Protein AF-A0A453BSE9-F1 (afdb_monomer_lite)

Secondary structure (DSSP, 8-state):
-HHHHHHHHHHHHHHHHHHHHHS--TT---HHHHHHHHHHHHHHHHHTTTSSHHHHHHHHT-HHHHHHHHHHHHHHHHTGGGGGG--TTSHHHHHHHHHHHHHHHHHHHHHHHHGGG--GGGGG---SSS---SSS---HHHHHHHHHHS-HHHHHHHHHHHHHHHHHHHHHHHHHTPPP-S-HHHHHHHHHHHHHHHT-SSHHHHHHHHHHHHHHHT-SEETTEE-HHHHH-HHHHHHHHHHHHHHH-GGGS-HHHHTTHHHHHHHHHHHHTSSS--HHHHHHS-HHHHHHHHHH--TTT--HHHHHHHHHHHHTT---HHHHHHHHHHHHHHHTTT--S-HHHHTTT---

pLDDT: mean 83.52, std 14.01, range [39.81, 98.38]

Foldseek 3Di:
DVVVVLVVVQVVLVVLLVVLVVPDDLPDLDPSNLVSLVVLLVLLQCLLVVGNLVSVVCQFQRPSLQVSLLVLLVVLLVCQQVQQVLDCVHSSNVVNLSLLSSQLSNLSNCCSHPLVPDDLLLLLDDDPDSRSDSTSHHRLVSLLRQLQRHHDSSVLSSLSSNLSSLVSNLVCCVVVVDARPHDPVSVVSSLVSLLVQCLPPDLNSVQSSLSSNLSSLLPQDHGVHGPCCNQPPPSLLVLLLLLLCCLLPVPPDDPSVVSSNLSNLSSLLSQLPHPDRHPSSLVSLAPVSLVSNLVSDALVPDDLSNLSSVLSCVVVPRDDPVSLVSVQVRVVVNVVPDDDPRVVSCVSSPPD

InterPro domains:
  IPR044968 Protein PUTATIVE RECOMBINATION INITIATION DEFECT 1 [PTHR36379] (14-334)

Sequence (352 aa):
LVSSISSVLITSSWQLLEYFNSSLDYTSSDQEQKILIGIFCLILHHSASKVLIEPAKAIILNKPLVSLTDGIIQEACAKGPSLLQYNQETDFGGFMILILQLVFFSLRSLHAILDPSIDWQEFLQHSDNTQFFSVVGIPCHDLCRLMHFGPYPVKLIASQCLLELLTRISDQRSYLNAELRCSAQYMKSIIAVIEGLVLSQDSRVAENCGSCLSMILGWEKFGSQENMVGRESKWSRLIMEEFAVALTAPGLTSKSFSNQQKIASNIAVSLLKLSQVPEWLTSLFDSSLISGVVGNLSARNVTADIVKLFSELMTKKYLTQEHVVSLHNLFQVSINSNWSHGKCALHNILPL

Structure (mmCIF, N/CA/C/O backbone):
data_AF-A0A453BSE9-F1
#
_entry.id   AF-A0A453BSE9-F1
#
loop_
_atom_site.group_PDB
_atom_site.id
_atom_site.type_symbol
_atom_site.label_atom_id
_atom_site.label_alt_id
_atom_site.label_comp_id
_atom_site.label_asym_id
_atom_site.label_entity_id
_atom_site.label_seq_id
_atom_site.pdbx_PDB_ins_code
_atom_site.Cartn_x
_atom_site.Cartn_y
_atom_site.Cartn_z
_atom_site.occupancy
_atom_site.B_iso_or_equiv
_atom_site.auth_seq_id
_atom_site.auth_comp_id
_atom_site.auth_asym_id
_atom_site.auth_atom_id
_atom_site.pdbx_PDB_model_num
ATOM 1 N N . LEU A 1 1 ? -9.473 -9.173 -38.964 1.00 50.66 1 LEU A N 1
ATOM 2 C CA . LEU A 1 1 ? -9.122 -7.803 -38.518 1.00 50.66 1 LEU A CA 1
ATOM 3 C C . LEU A 1 1 ? -8.515 -7.798 -37.116 1.00 50.66 1 LEU A C 1
ATOM 5 O O . LEU A 1 1 ? -7.351 -7.458 -37.003 1.00 50.66 1 LEU A O 1
ATOM 9 N N . VAL A 1 2 ? -9.239 -8.228 -36.073 1.00 49.44 2 VAL A N 1
ATOM 10 C CA . VAL A 1 2 ? -8.725 -8.252 -34.682 1.00 49.44 2 VAL A CA 1
ATOM 11 C C . VAL A 1 2 ? -7.487 -9.149 -34.520 1.00 49.44 2 VAL A C 1
ATOM 13 O O . VAL A 1 2 ? -6.514 -8.732 -33.903 1.00 49.44 2 VAL A O 1
ATOM 16 N N . SER A 1 3 ? -7.467 -10.335 -35.143 1.00 50.62 3 SER A N 1
ATOM 17 C CA . SER A 1 3 ? -6.292 -11.224 -35.125 1.00 50.62 3 SER A CA 1
ATOM 18 C C . SER A 1 3 ? -5.075 -10.621 -35.835 1.00 50.62 3 SER A C 1
ATOM 20 O O . SER A 1 3 ? -3.968 -10.705 -35.320 1.00 50.62 3 SER A O 1
ATOM 22 N N . SER A 1 4 ? -5.286 -9.960 -36.975 1.00 52.34 4 SER A N 1
ATOM 23 C CA . SER A 1 4 ? -4.239 -9.299 -37.765 1.00 52.34 4 SER A CA 1
ATOM 24 C C . SER A 1 4 ? -3.659 -8.070 -37.055 1.00 52.34 4 SER A C 1
ATOM 26 O O . SER A 1 4 ? -2.456 -7.841 -37.093 1.00 52.34 4 SER A O 1
ATOM 28 N N . ILE A 1 5 ? -4.501 -7.292 -36.368 1.00 60.12 5 ILE A N 1
ATOM 29 C CA . ILE A 1 5 ? -4.065 -6.155 -35.545 1.00 60.12 5 ILE A CA 1
ATOM 30 C C . ILE A 1 5 ? -3.277 -6.664 -34.331 1.00 60.12 5 ILE A C 1
ATOM 32 O O . ILE A 1 5 ? -2.209 -6.138 -34.033 1.00 60.12 5 ILE A O 1
ATOM 36 N N . SER A 1 6 ? -3.746 -7.732 -33.676 1.00 60.25 6 SER A N 1
ATOM 37 C CA . SER A 1 6 ? -3.022 -8.352 -32.562 1.00 60.25 6 SER A CA 1
ATOM 38 C C . SER A 1 6 ? -1.665 -8.904 -32.998 1.00 60.25 6 SER A C 1
ATOM 40 O O . SER A 1 6 ? -0.690 -8.713 -32.281 1.00 60.25 6 SER A O 1
ATOM 42 N N . SER A 1 7 ? -1.568 -9.557 -34.161 1.00 62.94 7 SER A N 1
ATOM 43 C CA . SER A 1 7 ? -0.291 -10.084 -34.651 1.00 62.94 7 SER A CA 1
ATOM 44 C C . SER A 1 7 ? 0.696 -8.972 -34.998 1.00 62.94 7 SER A C 1
ATOM 46 O O . SER A 1 7 ? 1.869 -9.090 -34.671 1.00 62.94 7 SER A O 1
ATOM 48 N N . VAL A 1 8 ? 0.229 -7.870 -35.598 1.00 70.69 8 VAL A N 1
ATOM 49 C CA . VAL A 1 8 ? 1.081 -6.707 -35.897 1.00 70.69 8 VAL A CA 1
ATOM 50 C C . VAL A 1 8 ? 1.589 -6.060 -34.608 1.00 70.69 8 VAL A C 1
ATOM 52 O O . VAL A 1 8 ? 2.786 -5.830 -34.484 1.00 70.69 8 VAL A O 1
ATOM 55 N N . LEU A 1 9 ? 0.717 -5.843 -33.617 1.00 68.75 9 LEU A N 1
ATOM 56 C CA . LEU A 1 9 ? 1.107 -5.262 -32.327 1.00 68.75 9 LEU A CA 1
ATOM 57 C C . LEU A 1 9 ? 2.102 -6.143 -31.563 1.00 68.75 9 LEU A C 1
ATOM 59 O O . LEU A 1 9 ? 3.020 -5.621 -30.932 1.00 68.75 9 LEU A O 1
ATOM 63 N N . ILE A 1 10 ? 1.950 -7.468 -31.646 1.00 72.12 10 ILE A N 1
ATOM 64 C CA . ILE A 1 10 ? 2.911 -8.416 -31.077 1.00 72.12 10 ILE A CA 1
ATOM 65 C C . ILE A 1 10 ? 4.268 -8.256 -31.765 1.00 72.12 10 ILE A C 1
ATOM 67 O O . ILE A 1 10 ? 5.252 -7.987 -31.082 1.00 72.12 10 ILE A O 1
ATOM 71 N N . THR A 1 11 ? 4.329 -8.349 -33.096 1.00 74.69 11 THR A N 1
ATOM 72 C CA . THR A 1 11 ? 5.585 -8.227 -33.854 1.00 74.69 11 THR A CA 1
ATOM 73 C C . THR A 1 11 ? 6.282 -6.890 -33.612 1.00 74.69 11 THR A C 1
ATOM 75 O O . THR A 1 11 ? 7.488 -6.866 -33.385 1.00 74.69 11 THR A O 1
ATOM 78 N N . SER A 1 12 ? 5.535 -5.784 -33.585 1.00 76.50 12 SER A N 1
ATOM 79 C CA . SER A 1 12 ? 6.093 -4.465 -33.275 1.00 76.50 12 SER A CA 1
ATOM 80 C C . SER A 1 12 ? 6.647 -4.397 -31.852 1.00 76.50 12 SER A C 1
ATOM 82 O O . SER A 1 12 ? 7.705 -3.819 -31.640 1.00 76.50 12 SER A O 1
ATOM 84 N N . SER A 1 13 ? 5.986 -5.026 -30.876 1.00 77.75 13 SER A N 1
ATOM 85 C CA . SER A 1 13 ? 6.481 -5.063 -29.493 1.00 77.75 13 SER A CA 1
ATOM 86 C C . SER A 1 13 ? 7.787 -5.855 -29.367 1.00 77.75 13 SER A C 1
ATOM 88 O O . SER A 1 13 ? 8.682 -5.433 -28.642 1.00 77.75 13 SER A O 1
ATOM 90 N N . TRP A 1 14 ? 7.928 -6.964 -30.102 1.00 81.25 14 TRP A N 1
ATOM 91 C CA . TRP A 1 14 ? 9.179 -7.729 -30.157 1.00 81.25 14 TRP A CA 1
ATOM 92 C C . TRP A 1 14 ? 10.318 -6.928 -30.784 1.00 81.25 14 TRP A C 1
ATOM 94 O O . TRP A 1 14 ? 11.403 -6.881 -30.215 1.00 81.25 14 TRP A O 1
ATOM 104 N N . GLN A 1 15 ? 10.057 -6.235 -31.894 1.00 84.12 15 GLN A N 1
ATOM 105 C CA . GLN A 1 15 ? 11.045 -5.360 -32.533 1.00 84.12 15 GLN A CA 1
ATOM 106 C C . GLN A 1 15 ? 11.494 -4.225 -31.606 1.00 84.12 15 GLN A C 1
ATOM 108 O O . GLN A 1 15 ? 12.679 -3.911 -31.553 1.00 84.12 15 GLN A O 1
ATOM 113 N N . LEU A 1 16 ? 10.570 -3.636 -30.840 1.00 85.00 16 LEU A N 1
ATOM 114 C CA . LEU A 1 16 ? 10.902 -2.617 -29.839 1.00 85.00 16 LEU A CA 1
ATOM 115 C C . LEU A 1 16 ? 11.774 -3.184 -28.712 1.00 85.00 16 LEU A C 1
ATOM 117 O O . LEU A 1 16 ? 12.700 -2.513 -28.264 1.00 85.00 16 LEU A O 1
ATOM 121 N N . LEU A 1 17 ? 11.500 -4.411 -28.263 1.00 85.62 17 LEU A N 1
ATOM 122 C CA . LEU A 1 17 ? 12.293 -5.087 -27.235 1.00 85.62 17 LEU A CA 1
ATOM 123 C C . LEU A 1 17 ? 13.701 -5.439 -27.744 1.00 85.62 17 LEU A C 1
ATOM 125 O O . LEU A 1 17 ? 14.679 -5.263 -27.025 1.00 85.62 17 LEU A O 1
ATOM 129 N N . GLU A 1 18 ? 13.815 -5.925 -28.982 1.00 85.75 18 GLU A N 1
ATOM 130 C CA . GLU A 1 18 ? 15.099 -6.196 -29.638 1.00 85.75 18 GLU A CA 1
ATOM 131 C C . GLU A 1 18 ? 15.910 -4.916 -29.823 1.00 85.75 18 GLU A C 1
ATOM 133 O O . GLU A 1 18 ? 17.091 -4.891 -29.473 1.00 85.75 18 GLU A O 1
ATOM 138 N N . TYR A 1 19 ? 15.263 -3.844 -30.293 1.00 84.81 19 TYR A N 1
ATOM 139 C CA . TYR A 1 19 ? 15.879 -2.526 -30.403 1.00 84.81 19 TYR A CA 1
ATOM 140 C C . TYR A 1 19 ? 16.410 -2.066 -29.046 1.00 84.81 19 TYR A C 1
ATOM 142 O O . TYR A 1 19 ? 17.604 -1.798 -28.929 1.00 84.81 19 TYR A O 1
ATOM 150 N N . PHE A 1 20 ? 15.567 -2.102 -28.008 1.00 84.94 20 PHE A N 1
ATOM 151 C CA . PHE A 1 20 ? 15.948 -1.755 -26.640 1.00 84.94 20 PHE A CA 1
ATOM 152 C C . PHE A 1 20 ? 17.154 -2.563 -26.141 1.00 84.94 20 PHE A C 1
ATOM 154 O O . PHE A 1 20 ? 18.094 -1.995 -25.594 1.00 84.94 20 PHE A O 1
ATOM 161 N N . ASN A 1 21 ? 17.165 -3.882 -26.361 1.00 84.88 21 ASN A N 1
ATOM 162 C CA . ASN A 1 21 ? 18.279 -4.742 -25.956 1.00 84.88 21 ASN A CA 1
ATOM 163 C C . ASN A 1 21 ? 19.581 -4.397 -26.699 1.00 84.88 21 ASN A C 1
ATOM 165 O O . ASN A 1 21 ? 20.661 -4.541 -26.132 1.00 84.88 21 ASN A O 1
ATOM 169 N N . SER A 1 22 ? 19.487 -3.973 -27.963 1.00 81.62 22 SER A N 1
ATOM 170 C CA . SER A 1 22 ? 20.644 -3.603 -28.787 1.00 81.62 22 SER A CA 1
ATOM 171 C C . SER A 1 22 ? 21.175 -2.194 -28.507 1.00 81.62 22 SER A C 1
ATOM 173 O O . SER A 1 22 ? 22.357 -1.940 -28.717 1.00 81.62 22 SER A O 1
ATOM 175 N N . SER A 1 23 ? 20.321 -1.294 -28.012 1.00 75.19 23 SER A N 1
ATOM 176 C CA . SER A 1 23 ? 20.636 0.113 -27.744 1.00 75.19 23 SER A CA 1
ATOM 177 C C . SER A 1 23 ? 21.048 0.376 -26.291 1.00 75.19 23 SER A C 1
ATOM 179 O O . SER A 1 23 ? 21.124 1.529 -25.870 1.00 75.19 23 SER A O 1
ATOM 181 N N . LEU A 1 24 ? 21.238 -0.675 -25.489 1.00 70.06 24 LEU A N 1
ATOM 182 C CA . LEU A 1 24 ? 21.428 -0.564 -24.046 1.00 70.06 24 LEU A CA 1
ATOM 183 C C . LEU A 1 24 ? 22.867 -0.134 -23.716 1.00 70.06 24 LEU A C 1
ATOM 185 O O . LEU A 1 24 ? 23.743 -0.963 -23.479 1.00 70.06 24 LEU A O 1
ATOM 189 N N . ASP A 1 25 ? 23.103 1.176 -23.686 1.00 64.88 25 ASP A N 1
ATOM 190 C CA . ASP A 1 25 ? 24.264 1.754 -23.012 1.00 64.88 25 ASP A CA 1
ATOM 191 C C . ASP A 1 25 ? 23.865 2.114 -21.575 1.00 64.88 25 ASP A C 1
ATOM 193 O O . ASP A 1 25 ? 23.081 3.037 -21.339 1.00 64.88 25 ASP A O 1
ATOM 197 N N . TYR A 1 26 ? 24.399 1.367 -20.605 1.00 53.91 26 TYR A N 1
ATOM 198 C CA . TYR A 1 26 ? 24.104 1.486 -19.169 1.00 53.91 26 TYR A CA 1
ATOM 199 C C . TYR A 1 26 ? 24.447 2.860 -18.564 1.00 53.91 26 TYR A C 1
ATOM 201 O O . TYR A 1 26 ? 24.212 3.082 -17.378 1.00 53.91 26 TYR A O 1
ATOM 209 N N . THR A 1 27 ? 25.013 3.773 -19.356 1.00 47.59 27 THR A N 1
ATOM 210 C CA . THR A 1 27 ? 25.488 5.084 -18.912 1.00 47.59 27 THR A CA 1
ATOM 211 C C . THR A 1 27 ? 24.698 6.272 -19.468 1.00 47.59 27 THR A C 1
ATOM 213 O O . THR A 1 27 ? 24.902 7.392 -18.998 1.00 47.59 27 THR A O 1
ATOM 216 N N . SER A 1 28 ? 23.775 6.071 -20.420 1.00 53.41 28 SER A N 1
ATOM 217 C CA . SER A 1 28 ? 23.096 7.183 -21.103 1.00 53.41 28 SER A CA 1
ATOM 218 C C . SER A 1 28 ? 21.586 7.220 -20.839 1.00 53.41 28 SER A C 1
ATOM 220 O O . SER A 1 28 ? 20.852 6.298 -21.169 1.00 53.41 28 SER A O 1
ATOM 222 N N . SER A 1 29 ? 21.106 8.325 -20.257 1.00 59.91 29 SER A N 1
ATOM 223 C CA . SER A 1 29 ? 19.680 8.675 -20.146 1.00 59.91 29 SER A CA 1
ATOM 224 C C . SER A 1 29 ? 19.180 9.226 -21.496 1.00 59.91 29 SER A C 1
ATOM 226 O O . SER A 1 29 ? 18.766 10.388 -21.598 1.00 59.91 29 SER A O 1
ATOM 228 N N . ASP A 1 30 ? 19.260 8.421 -22.551 1.00 74.25 30 ASP A N 1
ATOM 229 C CA . ASP A 1 30 ? 18.891 8.878 -23.887 1.00 74.25 30 ASP A CA 1
ATOM 230 C C . ASP A 1 30 ? 17.365 9.060 -24.029 1.00 74.25 30 ASP A C 1
ATOM 232 O O . ASP A 1 30 ? 16.556 8.344 -23.426 1.00 74.25 30 ASP A O 1
ATOM 236 N N . GLN A 1 31 ? 16.951 10.058 -24.812 1.00 81.31 31 GLN A N 1
ATOM 237 C CA . GLN A 1 31 ? 15.536 10.370 -25.042 1.00 81.31 31 GLN A CA 1
ATOM 238 C C . GLN A 1 31 ? 14.801 9.193 -25.687 1.00 81.31 31 GLN A C 1
ATOM 240 O O . GLN A 1 31 ? 13.650 8.921 -25.342 1.00 81.31 31 GLN A O 1
ATOM 245 N N . GLU A 1 32 ? 15.472 8.449 -26.566 1.00 83.38 32 GLU A N 1
ATOM 246 C CA . GLU A 1 32 ? 14.903 7.256 -27.190 1.00 83.38 32 GLU A CA 1
ATOM 247 C C . GLU A 1 32 ? 14.576 6.177 -26.154 1.00 83.38 32 GLU A C 1
ATOM 249 O O . GLU A 1 32 ? 13.476 5.622 -26.158 1.00 83.38 32 GLU A O 1
ATOM 254 N N . GLN A 1 33 ? 15.475 5.941 -25.195 1.00 83.44 33 GLN A N 1
ATOM 255 C CA . GLN A 1 33 ? 15.253 4.966 -24.129 1.00 83.44 33 GLN A CA 1
ATOM 256 C C . GLN A 1 33 ? 14.059 5.352 -23.245 1.00 83.44 33 GLN A C 1
ATOM 258 O O . GLN A 1 33 ? 13.242 4.497 -22.894 1.00 83.44 33 GLN A O 1
ATOM 263 N N . LYS A 1 34 ? 13.908 6.645 -22.929 1.00 87.75 34 LYS A N 1
ATOM 264 C CA . LYS A 1 34 ? 12.738 7.157 -22.195 1.00 87.75 34 LYS A CA 1
ATOM 265 C C . LYS A 1 34 ? 11.439 6.910 -22.965 1.00 87.75 34 LYS A C 1
ATOM 267 O O . LYS A 1 34 ? 10.449 6.473 -22.380 1.00 87.75 34 LYS A O 1
ATOM 272 N N . ILE A 1 35 ? 11.434 7.139 -24.278 1.00 89.50 35 ILE A N 1
ATOM 273 C CA . ILE A 1 35 ? 10.263 6.873 -25.123 1.00 89.50 35 ILE A CA 1
ATOM 274 C C . ILE A 1 35 ? 9.923 5.377 -25.118 1.00 89.50 35 ILE A C 1
ATOM 276 O O . ILE A 1 35 ? 8.760 5.023 -24.925 1.00 89.50 35 ILE A O 1
ATOM 280 N N . LEU A 1 36 ? 10.920 4.499 -25.262 1.00 90.94 36 LEU A N 1
ATOM 281 C CA . LEU A 1 36 ? 10.720 3.046 -25.243 1.00 90.94 36 LEU A CA 1
ATOM 282 C C . LEU A 1 36 ? 10.119 2.564 -23.921 1.00 90.94 36 LEU A C 1
ATOM 284 O O . LEU A 1 36 ? 9.117 1.850 -23.933 1.00 90.94 36 LEU A O 1
ATOM 288 N N . ILE A 1 37 ? 10.668 3.001 -22.783 1.00 92.94 37 ILE A N 1
ATOM 289 C CA . ILE A 1 37 ? 10.119 2.648 -21.467 1.00 92.94 37 ILE A CA 1
ATOM 290 C C . ILE A 1 37 ? 8.688 3.186 -21.326 1.00 92.94 37 ILE A C 1
ATOM 292 O O . ILE A 1 37 ? 7.812 2.473 -20.841 1.00 92.94 37 ILE A O 1
ATOM 296 N N . GLY A 1 38 ? 8.410 4.399 -21.814 1.00 93.69 38 GLY A N 1
ATOM 297 C CA . GLY A 1 38 ? 7.053 4.948 -21.860 1.00 93.69 38 GLY A CA 1
ATOM 298 C C . GLY A 1 38 ? 6.078 4.078 -22.666 1.00 93.69 38 GLY A C 1
ATOM 299 O O . GLY A 1 38 ? 4.958 3.828 -22.220 1.00 93.69 38 GLY A O 1
ATOM 300 N N . ILE A 1 39 ? 6.506 3.551 -23.817 1.00 93.50 39 ILE A N 1
ATOM 301 C CA . ILE A 1 39 ? 5.711 2.607 -24.618 1.00 93.50 39 ILE A CA 1
ATOM 302 C C . ILE A 1 39 ? 5.490 1.298 -23.849 1.00 93.50 39 ILE A C 1
ATOM 304 O O . ILE A 1 39 ? 4.368 0.790 -23.817 1.00 93.50 39 ILE A O 1
ATOM 308 N N . PHE A 1 40 ? 6.518 0.771 -23.179 1.00 95.38 40 PHE A N 1
ATOM 309 C CA . PHE A 1 40 ? 6.386 -0.426 -22.347 1.00 95.38 40 PHE A CA 1
ATOM 310 C C . PHE A 1 40 ? 5.380 -0.220 -21.209 1.00 95.38 40 PHE A C 1
ATOM 312 O O . PHE A 1 40 ? 4.512 -1.070 -21.013 1.00 95.38 40 PHE A O 1
ATOM 319 N N . CYS A 1 41 ? 5.402 0.932 -20.532 1.00 96.06 41 CYS A N 1
ATOM 320 C CA . CYS A 1 41 ? 4.394 1.303 -19.536 1.00 96.06 41 CYS A CA 1
ATOM 321 C C . CYS A 1 41 ? 2.967 1.254 -20.104 1.00 96.06 41 CYS A C 1
ATOM 323 O O . CYS A 1 41 ? 2.069 0.728 -19.448 1.00 96.06 41 CYS A O 1
ATOM 325 N N . LEU A 1 42 ? 2.745 1.757 -21.324 1.00 94.50 42 LEU A N 1
ATOM 326 C CA . LEU A 1 42 ? 1.429 1.714 -21.975 1.00 94.50 42 LEU A CA 1
ATOM 327 C C . LEU A 1 42 ? 0.985 0.277 -22.277 1.00 94.50 42 LEU A C 1
ATOM 329 O O . LEU A 1 42 ? -0.162 -0.081 -22.007 1.00 94.50 42 LEU A O 1
ATOM 333 N N . ILE A 1 43 ? 1.889 -0.564 -22.789 1.00 94.00 43 ILE A N 1
ATOM 334 C CA . ILE A 1 43 ? 1.605 -1.983 -23.052 1.00 94.00 43 ILE A CA 1
ATOM 335 C C . ILE A 1 43 ? 1.207 -2.695 -21.749 1.00 94.00 43 ILE A C 1
ATOM 337 O O . ILE A 1 43 ? 0.171 -3.361 -21.707 1.00 94.00 43 ILE A O 1
ATOM 341 N N . LEU A 1 44 ? 1.978 -2.499 -20.674 1.00 95.00 44 LEU A N 1
ATOM 342 C CA . LEU A 1 44 ? 1.713 -3.072 -19.348 1.00 95.00 44 LEU A CA 1
ATOM 343 C C . LEU A 1 44 ? 0.430 -2.521 -18.704 1.00 95.00 44 LEU A C 1
ATOM 345 O O . LEU A 1 44 ? -0.283 -3.223 -17.990 1.00 95.00 44 LEU A O 1
ATOM 349 N N . HIS A 1 45 ? 0.095 -1.258 -18.954 1.00 93.69 45 HIS A N 1
ATOM 350 C CA . HIS A 1 45 ? -1.163 -0.689 -18.487 1.00 93.69 45 HIS A CA 1
ATOM 351 C C . HIS A 1 45 ? -2.368 -1.385 -19.135 1.00 93.69 45 HIS A C 1
ATOM 353 O O . HIS A 1 45 ? -3.320 -1.761 -18.446 1.00 93.69 45 HIS A O 1
ATOM 359 N N . HIS A 1 46 ? -2.326 -1.588 -20.455 1.00 90.62 46 HIS A N 1
ATOM 360 C CA . HIS A 1 46 ? -3.415 -2.230 -21.189 1.00 90.62 46 HIS A CA 1
ATOM 361 C C . HIS A 1 46 ? -3.540 -3.731 -20.890 1.00 90.62 46 HIS A C 1
ATOM 363 O O . HIS A 1 46 ? -4.655 -4.264 -20.898 1.00 90.62 46 HIS A O 1
ATOM 369 N N . SER A 1 47 ? -2.445 -4.407 -20.538 1.00 91.44 47 SER A N 1
ATOM 370 C CA . SER A 1 47 ? -2.477 -5.820 -20.141 1.00 91.44 47 SER A CA 1
ATOM 371 C C . SER A 1 47 ? -3.196 -6.093 -18.835 1.00 91.44 47 SER A C 1
ATOM 373 O O . SER A 1 47 ? -3.820 -7.148 -18.712 1.00 91.44 47 SER A O 1
ATOM 375 N N . ALA A 1 48 ? -3.269 -5.116 -17.930 1.00 86.19 48 ALA A N 1
ATOM 376 C CA . ALA A 1 48 ? -4.131 -5.209 -16.755 1.00 86.19 48 ALA A CA 1
ATOM 377 C C . ALA A 1 48 ? -5.623 -5.392 -17.122 1.00 86.19 48 ALA A C 1
ATOM 379 O O . ALA A 1 48 ? -6.400 -5.916 -16.329 1.00 86.19 48 ALA A O 1
ATOM 380 N N . SER A 1 49 ? -6.019 -5.005 -18.341 1.00 87.44 49 SER A N 1
ATOM 381 C CA . SER A 1 49 ? -7.360 -5.217 -18.910 1.00 87.44 49 SER A CA 1
ATOM 382 C C . SER A 1 49 ? -7.428 -6.416 -19.868 1.00 87.44 49 SER A C 1
ATOM 384 O O . SER A 1 49 ? -8.350 -6.509 -20.676 1.00 87.44 49 SER A O 1
ATOM 386 N N . LYS A 1 50 ? -6.469 -7.350 -19.776 1.00 84.69 50 LYS A N 1
ATOM 387 C CA . LYS A 1 50 ? -6.359 -8.578 -20.589 1.00 84.69 50 LYS A CA 1
ATOM 388 C C . LYS A 1 50 ? -6.112 -8.337 -22.087 1.00 84.69 50 LYS A C 1
ATOM 390 O O . LYS A 1 50 ? -6.469 -9.168 -22.920 1.00 84.69 50 LYS A O 1
ATOM 395 N N . VAL A 1 51 ? -5.468 -7.223 -22.437 1.00 86.62 51 VAL A N 1
ATOM 396 C CA . VAL A 1 51 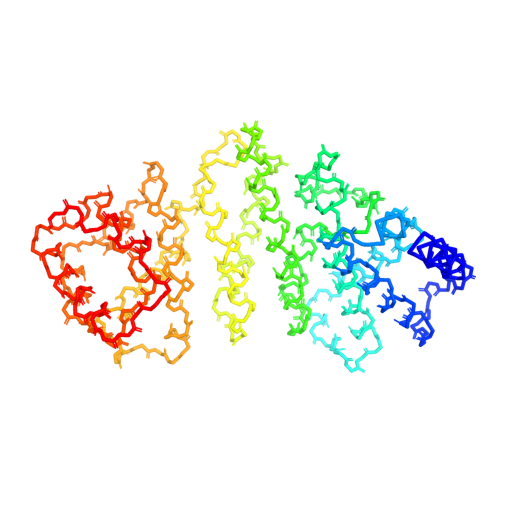? -5.097 -6.847 -23.815 1.00 86.62 51 VAL A CA 1
ATOM 397 C C . VAL A 1 51 ? -3.570 -6.797 -23.941 1.00 86.62 51 VAL A C 1
ATOM 399 O O . VAL A 1 51 ? -2.910 -6.376 -23.012 1.00 86.62 51 VAL A O 1
ATOM 402 N N . LEU A 1 52 ? -2.964 -7.212 -25.059 1.00 86.75 52 LEU A N 1
ATOM 403 C CA . LEU A 1 52 ? -1.487 -7.239 -25.201 1.00 86.75 52 LEU A CA 1
ATOM 404 C C . LEU A 1 52 ? -0.766 -8.102 -24.138 1.00 86.75 52 LEU A C 1
ATOM 406 O O . LEU A 1 52 ? 0.328 -7.770 -23.687 1.00 86.75 52 LEU A O 1
ATOM 410 N N . ILE A 1 53 ? -1.357 -9.243 -23.769 1.00 89.62 53 ILE A N 1
ATOM 411 C CA . ILE A 1 53 ? -0.806 -10.147 -22.746 1.00 89.62 53 ILE A CA 1
ATOM 412 C C . ILE A 1 53 ? 0.588 -10.673 -23.124 1.00 89.62 53 ILE A C 1
ATOM 414 O O . ILE A 1 53 ? 1.506 -10.593 -22.315 1.00 89.62 53 ILE A O 1
ATOM 418 N N . GLU A 1 54 ? 0.770 -11.199 -24.339 1.00 88.75 54 GLU A N 1
ATOM 419 C CA . GLU A 1 54 ? 2.061 -11.777 -24.754 1.00 88.75 54 GLU A CA 1
ATOM 420 C C . GLU A 1 54 ? 3.191 -10.731 -24.837 1.00 88.75 54 GLU A C 1
ATOM 422 O O . GLU A 1 54 ? 4.261 -10.980 -24.280 1.00 88.75 54 GLU A O 1
ATOM 427 N N . PRO A 1 55 ? 2.972 -9.528 -25.412 1.00 90.25 55 PRO A N 1
ATOM 428 C CA . PRO A 1 55 ? 3.928 -8.426 -25.310 1.00 90.25 55 PRO A CA 1
ATOM 429 C C . PRO A 1 55 ? 4.278 -8.055 -23.869 1.00 90.25 55 PRO A C 1
ATOM 431 O O . PRO A 1 55 ? 5.450 -7.889 -23.543 1.00 90.25 55 PRO A O 1
ATOM 434 N N . ALA A 1 56 ? 3.279 -7.968 -22.987 1.00 92.69 56 ALA A N 1
ATOM 435 C CA . ALA A 1 56 ? 3.503 -7.648 -21.584 1.00 92.69 56 ALA A CA 1
ATOM 436 C C . ALA A 1 56 ? 4.353 -8.715 -20.875 1.00 92.69 56 ALA A C 1
ATOM 438 O O . ALA A 1 56 ? 5.279 -8.357 -20.153 1.00 92.69 56 ALA A O 1
ATOM 439 N N . LYS A 1 57 ? 4.113 -10.013 -21.123 1.00 90.88 57 LYS A N 1
ATOM 440 C CA . LYS A 1 57 ? 4.975 -11.096 -20.609 1.00 90.88 57 LYS A CA 1
ATOM 441 C C . LYS A 1 57 ? 6.418 -10.935 -21.077 1.00 90.88 57 LYS A C 1
ATOM 443 O O . LYS A 1 57 ? 7.330 -11.051 -20.263 1.00 90.88 57 LYS A O 1
ATOM 448 N N . ALA A 1 58 ? 6.618 -10.661 -22.367 1.00 91.12 58 ALA A N 1
ATOM 449 C CA . ALA A 1 58 ? 7.948 -10.487 -22.942 1.00 91.12 58 ALA A CA 1
ATOM 450 C C . ALA A 1 58 ? 8.700 -9.306 -22.307 1.00 91.12 58 ALA A C 1
ATOM 452 O O . ALA A 1 58 ? 9.884 -9.436 -22.016 1.00 91.12 58 ALA A O 1
ATOM 453 N N . ILE A 1 59 ? 8.009 -8.191 -22.041 1.00 93.31 59 ILE A N 1
ATOM 454 C CA . ILE A 1 59 ? 8.566 -7.016 -21.351 1.00 93.31 59 ILE A CA 1
ATOM 455 C C . ILE A 1 59 ? 8.931 -7.357 -19.903 1.00 93.31 59 ILE A C 1
ATOM 457 O O . ILE A 1 59 ? 10.058 -7.124 -19.479 1.00 93.31 59 ILE A O 1
ATOM 461 N N . ILE A 1 60 ? 7.995 -7.935 -19.148 1.00 92.50 60 ILE A N 1
ATOM 462 C CA . ILE A 1 60 ? 8.170 -8.255 -17.724 1.00 92.50 60 ILE A CA 1
ATOM 463 C C . ILE A 1 60 ?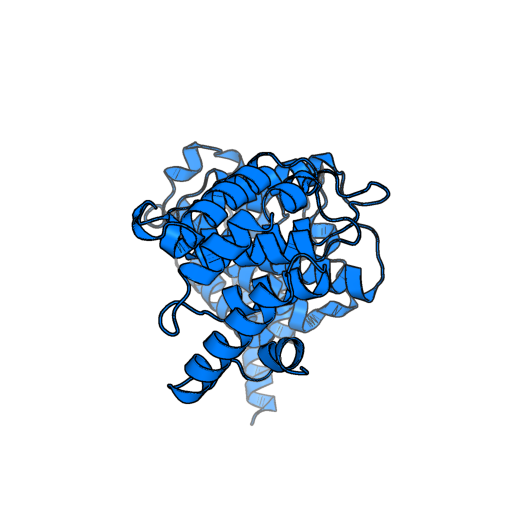 9.350 -9.205 -17.495 1.00 92.50 60 ILE A C 1
ATOM 465 O O . ILE A 1 60 ? 10.071 -9.050 -16.516 1.00 92.50 60 ILE A O 1
ATOM 469 N N . LEU A 1 61 ? 9.534 -10.187 -18.380 1.00 90.62 61 LEU A N 1
ATOM 470 C CA . LEU A 1 61 ? 10.570 -11.220 -18.277 1.00 90.62 61 LEU A CA 1
ATOM 471 C C . LEU A 1 61 ? 11.873 -10.841 -19.007 1.00 90.62 61 LEU A C 1
ATOM 473 O O . LEU A 1 61 ? 12.790 -11.661 -19.119 1.00 90.62 61 LEU A O 1
ATOM 477 N N . ASN A 1 62 ? 11.970 -9.624 -19.549 1.00 91.81 62 ASN A N 1
ATOM 478 C CA . ASN A 1 62 ? 13.143 -9.186 -20.295 1.00 91.81 62 ASN A CA 1
ATOM 479 C C . ASN A 1 62 ? 14.332 -8.942 -19.352 1.00 91.81 62 ASN A C 1
ATOM 481 O O . ASN A 1 62 ? 14.369 -7.964 -18.611 1.00 91.81 62 ASN A O 1
ATOM 485 N N . LYS A 1 63 ? 15.342 -9.820 -19.412 1.00 90.38 63 LYS A N 1
ATOM 486 C CA . LYS A 1 63 ? 16.520 -9.761 -18.528 1.00 90.38 63 LYS A CA 1
ATOM 487 C C . LYS A 1 63 ? 17.280 -8.422 -18.576 1.00 90.38 63 LYS A C 1
ATOM 489 O O . LYS A 1 63 ? 17.622 -7.934 -17.500 1.00 90.38 63 LYS A O 1
ATOM 494 N N . PRO A 1 64 ? 17.554 -7.807 -19.747 1.00 90.00 64 PRO A N 1
ATOM 495 C CA . PRO A 1 64 ? 18.196 -6.490 -19.786 1.00 90.00 64 PRO A CA 1
ATOM 496 C C . PRO A 1 64 ? 17.394 -5.393 -19.077 1.00 90.00 64 PRO A C 1
ATOM 498 O O . PRO A 1 64 ? 17.968 -4.610 -18.325 1.00 90.00 64 PRO A O 1
ATOM 501 N N . LEU A 1 65 ? 16.071 -5.369 -19.251 1.00 91.56 65 LEU A N 1
ATOM 502 C CA . LEU A 1 65 ? 15.176 -4.411 -18.602 1.00 91.56 65 LEU A CA 1
ATOM 503 C C . LEU A 1 65 ? 15.104 -4.627 -17.088 1.00 91.56 65 LEU A C 1
ATOM 505 O O . LEU A 1 65 ? 15.109 -3.651 -16.338 1.00 91.56 65 LEU A O 1
ATOM 509 N N . VAL A 1 66 ? 15.088 -5.886 -16.637 1.00 91.62 66 VAL A N 1
ATOM 510 C CA . VAL A 1 66 ? 15.206 -6.239 -15.213 1.00 91.62 66 VAL A CA 1
ATOM 511 C C . VAL A 1 66 ? 16.521 -5.707 -14.647 1.00 91.62 66 VAL A C 1
ATOM 513 O O . VAL A 1 66 ? 16.508 -4.947 -13.688 1.00 91.62 66 VAL A O 1
ATOM 516 N N . SER A 1 67 ? 17.649 -6.003 -15.300 1.00 90.06 67 SER A N 1
ATOM 517 C CA . SER A 1 67 ? 18.968 -5.544 -14.852 1.00 90.06 67 SER A CA 1
ATOM 518 C C . SER A 1 67 ? 19.093 -4.018 -14.820 1.00 90.06 67 SER A C 1
ATOM 520 O O . SER A 1 67 ? 19.738 -3.483 -13.921 1.00 90.06 67 SER A O 1
ATOM 522 N N . LEU A 1 68 ? 18.504 -3.314 -15.792 1.00 90.69 68 LEU A N 1
ATOM 523 C CA . LEU A 1 68 ? 18.460 -1.852 -15.804 1.00 90.69 68 LEU A CA 1
ATOM 524 C C . LEU A 1 68 ? 17.629 -1.317 -14.633 1.00 90.69 68 LEU A C 1
ATOM 526 O O . LEU A 1 68 ? 18.057 -0.397 -13.942 1.00 90.69 68 LEU A O 1
ATOM 530 N N . THR A 1 69 ? 16.451 -1.901 -14.413 1.00 92.94 69 THR A N 1
ATOM 531 C CA . THR A 1 69 ? 15.544 -1.526 -13.321 1.00 92.94 69 THR A CA 1
ATOM 532 C C . THR A 1 69 ? 16.240 -1.689 -11.971 1.00 92.94 69 THR A C 1
ATOM 534 O O . THR A 1 69 ? 16.296 -0.733 -11.196 1.00 92.94 69 THR A O 1
ATOM 537 N N . ASP A 1 70 ? 16.854 -2.851 -11.741 1.00 91.25 70 ASP A N 1
ATOM 538 C CA . ASP A 1 70 ? 17.610 -3.161 -10.528 1.00 91.25 70 ASP A CA 1
ATOM 539 C C . ASP A 1 70 ? 18.772 -2.180 -10.322 1.00 91.25 70 ASP A C 1
ATOM 541 O O . ASP A 1 70 ? 18.932 -1.635 -9.231 1.00 91.25 70 ASP A O 1
ATOM 545 N N . GLY A 1 71 ? 19.547 -1.895 -11.375 1.00 91.06 71 GLY A N 1
ATOM 546 C CA . GLY A 1 71 ? 20.674 -0.962 -11.311 1.00 91.06 71 GLY A CA 1
ATOM 547 C C . GLY A 1 71 ? 20.255 0.458 -10.921 1.00 91.06 71 GLY A C 1
ATOM 548 O O . GLY A 1 71 ? 20.857 1.057 -10.030 1.00 91.06 71 GLY A O 1
ATOM 549 N N . ILE A 1 72 ? 19.181 0.981 -11.523 1.00 92.75 72 ILE A N 1
ATOM 550 C CA . ILE A 1 72 ? 18.669 2.325 -11.213 1.00 92.75 72 ILE A CA 1
ATOM 551 C C . ILE A 1 72 ? 18.098 2.396 -9.793 1.00 92.75 72 ILE A C 1
ATOM 553 O O . ILE A 1 72 ? 18.334 3.377 -9.083 1.00 92.75 72 ILE A O 1
ATOM 557 N N . ILE A 1 73 ? 17.374 1.363 -9.350 1.00 93.62 73 ILE A N 1
ATOM 558 C CA . ILE A 1 73 ? 16.832 1.292 -7.986 1.00 93.62 73 ILE A CA 1
ATOM 559 C C . ILE A 1 73 ? 17.969 1.221 -6.966 1.00 93.62 73 ILE A C 1
ATOM 561 O O . ILE A 1 73 ? 17.968 1.994 -6.007 1.00 93.62 73 ILE A O 1
ATOM 565 N N . GLN A 1 74 ? 18.966 0.362 -7.187 1.00 92.62 74 GLN A N 1
ATOM 566 C CA . GLN A 1 74 ? 20.141 0.267 -6.323 1.00 92.62 74 GLN A CA 1
ATOM 567 C C . GLN A 1 74 ? 20.892 1.595 -6.253 1.00 92.62 74 GLN A C 1
ATOM 569 O O . GLN A 1 74 ? 21.232 2.040 -5.154 1.00 92.62 74 GLN A O 1
ATOM 574 N N . GLU A 1 75 ? 21.110 2.263 -7.389 1.00 93.56 75 GLU A N 1
ATOM 575 C CA . GLU A 1 75 ? 21.765 3.569 -7.412 1.00 93.56 75 GLU A CA 1
ATOM 576 C C . GLU A 1 75 ? 20.963 4.601 -6.607 1.00 93.56 75 GLU A C 1
ATOM 578 O O . GLU A 1 75 ? 21.523 5.305 -5.764 1.00 93.56 75 GLU A O 1
ATOM 583 N N . ALA A 1 76 ? 19.644 4.664 -6.800 1.00 94.06 76 ALA A N 1
ATOM 584 C CA . ALA A 1 76 ? 18.772 5.564 -6.052 1.00 94.06 76 ALA A CA 1
ATOM 585 C C . ALA A 1 76 ? 18.808 5.275 -4.543 1.00 94.06 76 ALA A C 1
ATOM 587 O O . ALA A 1 76 ? 18.959 6.190 -3.729 1.00 94.06 76 ALA A O 1
ATOM 588 N N . CYS A 1 77 ? 18.727 4.003 -4.155 1.00 93.75 77 CYS A N 1
ATOM 589 C CA . CYS A 1 77 ? 18.804 3.573 -2.766 1.00 93.75 77 CYS A CA 1
ATOM 590 C C . CYS A 1 77 ? 20.173 3.873 -2.140 1.00 93.75 77 CYS A C 1
ATOM 592 O O . CYS A 1 77 ? 20.224 4.240 -0.960 1.00 93.75 77 CYS A O 1
ATOM 594 N N . ALA A 1 78 ? 21.266 3.754 -2.899 1.00 93.88 78 ALA A N 1
ATOM 595 C CA . ALA A 1 78 ? 22.624 4.054 -2.451 1.00 93.88 78 ALA A CA 1
ATOM 596 C C . ALA A 1 78 ? 22.848 5.551 -2.180 1.00 93.88 78 ALA A C 1
ATOM 598 O O . ALA A 1 78 ? 23.623 5.894 -1.288 1.00 93.88 78 ALA A O 1
ATOM 599 N N . LYS A 1 79 ? 22.130 6.450 -2.873 1.00 94.50 79 LYS A N 1
ATOM 600 C CA . LYS A 1 79 ? 22.198 7.905 -2.623 1.00 94.50 79 LYS A CA 1
ATOM 601 C C . LYS A 1 79 ? 21.686 8.306 -1.232 1.00 94.50 79 LYS A C 1
ATOM 603 O O . LYS A 1 79 ? 22.059 9.371 -0.739 1.00 94.50 79 LYS A O 1
ATOM 608 N N . GLY A 1 80 ? 20.853 7.481 -0.587 1.00 93.75 80 GLY A N 1
ATOM 609 C CA . GLY A 1 80 ? 20.342 7.743 0.763 1.00 93.75 80 GLY A CA 1
ATOM 610 C C . GLY A 1 80 ? 19.668 9.123 0.865 1.00 93.75 80 GLY A C 1
ATOM 611 O O . GLY A 1 80 ? 18.939 9.493 -0.054 1.00 93.75 80 GLY A O 1
ATOM 612 N N . PRO A 1 81 ? 19.926 9.925 1.918 1.00 94.81 81 PRO A N 1
ATOM 613 C CA . PRO A 1 81 ? 19.340 11.262 2.075 1.00 94.81 81 PRO A CA 1
ATOM 614 C C . PRO A 1 81 ? 19.566 12.212 0.890 1.00 94.81 81 PRO A C 1
ATOM 616 O O . PRO A 1 81 ? 18.730 13.077 0.629 1.00 94.81 81 PRO A O 1
ATOM 619 N N . SER A 1 82 ? 20.665 12.048 0.147 1.00 95.38 82 SER A N 1
ATOM 620 C CA . SER A 1 82 ? 20.969 12.877 -1.024 1.00 95.38 82 SER A CA 1
ATOM 621 C C . SER A 1 82 ? 19.998 12.645 -2.183 1.00 95.38 82 SER A C 1
ATOM 623 O O . SER A 1 82 ? 19.904 13.498 -3.062 1.00 95.38 82 SER A O 1
ATOM 625 N N . LEU A 1 83 ? 19.233 11.543 -2.179 1.00 95.12 83 LEU A N 1
ATOM 626 C CA . LEU A 1 83 ? 18.211 11.254 -3.190 1.00 95.12 83 LEU A CA 1
ATOM 627 C C . LEU A 1 83 ? 17.176 12.383 -3.316 1.00 95.12 83 LEU A C 1
ATOM 629 O O . LEU A 1 83 ? 16.670 12.625 -4.408 1.00 95.12 83 LEU A O 1
ATOM 633 N N . LEU A 1 84 ? 16.913 13.124 -2.235 1.00 93.12 84 LEU A N 1
ATOM 634 C CA . LEU A 1 84 ? 15.984 14.255 -2.228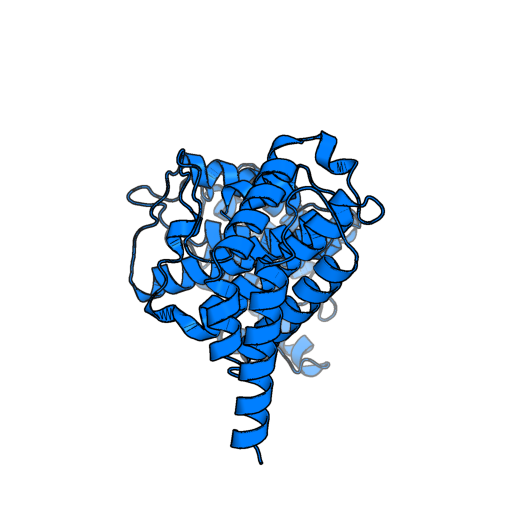 1.00 93.12 84 LEU A CA 1
ATOM 635 C C . LEU A 1 84 ? 16.356 15.352 -3.246 1.00 93.12 84 LEU A C 1
ATOM 637 O O . LEU A 1 84 ? 15.477 16.067 -3.722 1.00 93.12 84 LEU A O 1
ATOM 641 N N . GLN A 1 85 ? 17.642 15.471 -3.595 1.00 92.19 85 GLN A N 1
ATOM 642 C CA . GLN A 1 85 ? 18.149 16.451 -4.563 1.00 92.19 85 GLN A CA 1
ATOM 643 C C . GLN A 1 85 ? 17.875 16.044 -6.021 1.00 92.19 85 GLN A C 1
ATOM 645 O O . GLN A 1 85 ? 17.900 16.888 -6.912 1.00 92.19 85 GLN A O 1
ATOM 650 N N . TYR A 1 86 ? 17.580 14.767 -6.273 1.00 90.56 86 TYR A N 1
ATOM 651 C CA . TYR A 1 86 ? 17.350 14.217 -7.608 1.00 90.56 86 TYR A CA 1
ATOM 652 C C . TYR A 1 86 ? 15.858 14.235 -7.942 1.00 90.56 86 TYR A C 1
ATOM 654 O O . TYR A 1 86 ? 15.175 13.209 -7.950 1.00 90.56 86 TYR A O 1
ATOM 662 N N . ASN A 1 87 ? 15.338 15.440 -8.173 1.00 88.25 87 ASN A N 1
ATOM 663 C CA . ASN A 1 87 ? 13.946 15.661 -8.555 1.00 88.25 87 ASN A CA 1
ATOM 664 C C . ASN A 1 87 ? 13.704 15.357 -10.052 1.00 88.25 87 ASN A C 1
ATOM 666 O O . ASN A 1 87 ? 14.618 14.997 -10.794 1.00 88.25 87 ASN A O 1
ATOM 670 N N . GLN A 1 88 ? 12.461 15.541 -10.504 1.00 85.06 88 GLN A N 1
ATOM 671 C CA . GLN A 1 88 ? 12.038 15.295 -11.891 1.00 85.06 88 GLN A CA 1
ATOM 672 C C . GLN A 1 88 ? 12.772 16.129 -12.959 1.00 85.06 88 GLN A C 1
ATOM 674 O O . GLN A 1 88 ? 12.709 15.782 -14.132 1.00 85.06 88 GLN A O 1
ATOM 679 N N . GLU A 1 89 ? 13.425 17.226 -12.568 1.00 87.38 89 GLU A N 1
ATOM 680 C CA . GLU A 1 89 ? 14.162 18.123 -13.468 1.00 87.38 89 GLU A CA 1
ATOM 681 C C . GLU A 1 89 ? 15.603 17.649 -13.687 1.00 87.38 89 GLU A C 1
ATOM 683 O O . GLU A 1 89 ? 16.249 18.056 -14.648 1.00 87.38 89 GLU A O 1
ATOM 688 N N . THR A 1 90 ? 16.109 16.773 -12.814 1.00 90.25 90 THR A N 1
ATOM 689 C CA . THR A 1 90 ? 17.409 16.122 -13.003 1.00 90.25 90 THR A CA 1
ATOM 690 C C . THR A 1 90 ? 17.274 14.932 -13.948 1.00 90.25 90 THR A C 1
ATOM 692 O O . THR A 1 90 ? 16.290 14.193 -13.872 1.00 90.25 90 THR A O 1
ATOM 695 N N . ASP A 1 91 ? 18.283 14.687 -14.790 1.00 89.31 91 ASP A N 1
ATOM 696 C CA . ASP A 1 91 ? 18.262 13.562 -15.737 1.00 89.31 91 ASP A CA 1
ATOM 697 C C . ASP A 1 91 ? 18.030 12.221 -15.034 1.00 89.31 91 ASP A C 1
ATOM 699 O O . ASP A 1 91 ? 17.147 11.453 -15.425 1.00 89.31 91 ASP A O 1
ATOM 703 N N . PHE A 1 92 ? 18.760 11.984 -13.938 1.00 91.00 92 PHE A N 1
ATOM 704 C CA . PHE A 1 92 ? 18.606 10.784 -13.119 1.00 91.00 92 PHE A CA 1
ATOM 705 C C . PHE A 1 92 ? 17.219 10.703 -12.470 1.00 91.00 92 PHE A C 1
ATOM 707 O O . PHE A 1 92 ? 16.574 9.659 -12.532 1.00 91.00 92 PHE A O 1
ATOM 714 N N . GLY A 1 93 ? 16.730 11.789 -11.861 1.00 91.44 93 GLY A N 1
ATOM 715 C CA . GLY A 1 93 ? 15.441 11.781 -11.170 1.00 91.44 93 GLY A CA 1
ATOM 716 C C . GLY A 1 93 ? 14.263 11.572 -12.121 1.00 91.44 93 GLY A C 1
ATOM 717 O O . GLY A 1 93 ? 13.383 10.761 -11.833 1.00 91.44 93 GLY A O 1
ATOM 718 N N . GLY A 1 94 ? 14.273 12.223 -13.288 1.00 91.38 94 GLY A N 1
ATOM 719 C CA . GLY A 1 94 ? 13.278 12.002 -14.338 1.00 91.38 94 GLY A CA 1
ATOM 720 C C . GLY A 1 94 ? 13.292 10.565 -14.869 1.00 91.38 94 GLY A C 1
ATOM 721 O O . GLY A 1 94 ? 12.233 9.955 -15.026 1.00 91.38 94 GLY A O 1
ATOM 722 N N . PHE A 1 95 ? 14.479 9.990 -15.087 1.00 92.44 95 PHE A N 1
ATOM 723 C CA . PHE A 1 95 ? 14.613 8.603 -15.537 1.00 92.44 95 PHE A CA 1
ATOM 724 C C . PHE A 1 95 ? 14.165 7.590 -14.473 1.00 92.44 95 PHE A C 1
ATOM 726 O O . PHE A 1 95 ? 13.390 6.684 -14.769 1.00 92.44 95 PHE A O 1
ATOM 733 N N . MET A 1 96 ? 14.559 7.780 -13.213 1.00 94.00 96 MET A N 1
ATOM 734 C CA . MET A 1 96 ? 14.122 6.945 -12.091 1.00 94.00 96 MET A CA 1
ATOM 735 C C . MET A 1 96 ? 12.596 6.958 -11.932 1.00 94.00 96 MET A C 1
ATOM 737 O O . MET A 1 96 ? 11.998 5.908 -11.715 1.00 94.00 96 MET A O 1
ATOM 741 N N . ILE A 1 97 ? 11.943 8.121 -12.049 1.00 95.06 97 ILE A N 1
ATOM 742 C CA . ILE A 1 97 ? 10.475 8.219 -11.987 1.00 95.06 97 ILE A CA 1
ATOM 743 C C . ILE A 1 97 ? 9.830 7.343 -13.066 1.00 95.06 97 ILE A C 1
ATOM 745 O O . ILE A 1 97 ? 8.861 6.638 -12.787 1.00 95.06 97 ILE A O 1
ATOM 749 N N . LEU A 1 98 ? 10.385 7.349 -14.278 1.00 94.94 98 LEU A N 1
ATOM 750 C CA . LEU A 1 98 ? 9.900 6.532 -15.383 1.00 94.94 98 LEU A CA 1
ATOM 751 C C . LEU A 1 98 ? 10.113 5.027 -15.130 1.00 94.94 98 LEU A C 1
ATOM 753 O O . LEU A 1 98 ? 9.204 4.235 -15.375 1.00 94.94 98 LEU A O 1
ATOM 757 N N . ILE A 1 99 ? 11.259 4.636 -14.565 1.00 95.81 99 ILE A N 1
ATOM 758 C CA . ILE A 1 99 ? 11.514 3.254 -14.123 1.00 95.81 99 ILE A CA 1
ATOM 759 C C . ILE A 1 99 ? 10.517 2.830 -13.033 1.00 95.81 99 ILE A C 1
ATOM 761 O O . ILE A 1 99 ? 9.960 1.737 -13.093 1.00 95.81 99 ILE A O 1
ATOM 765 N N . LEU A 1 100 ? 10.202 3.696 -12.068 1.00 97.44 100 LEU A N 1
ATOM 766 C CA . LEU A 1 100 ? 9.202 3.386 -11.041 1.00 97.44 100 LEU A CA 1
ATOM 767 C C . LEU A 1 100 ? 7.789 3.247 -11.621 1.00 97.44 100 LEU A C 1
ATOM 769 O O . LEU A 1 100 ? 7.017 2.410 -11.153 1.00 97.44 100 LEU A O 1
ATOM 773 N N . GLN A 1 101 ? 7.441 4.021 -12.653 1.00 96.94 101 GLN A N 1
ATOM 774 C CA . GLN A 1 101 ? 6.182 3.836 -13.383 1.00 96.94 101 GLN A CA 1
ATOM 775 C C . GLN A 1 101 ? 6.145 2.492 -14.113 1.00 96.94 101 GLN A C 1
ATOM 777 O O . GLN A 1 101 ? 5.126 1.802 -14.056 1.00 96.94 101 GLN A O 1
ATOM 782 N N . LEU A 1 102 ? 7.251 2.098 -14.750 1.00 97.25 102 LEU A N 1
ATOM 783 C CA . LEU A 1 102 ? 7.386 0.787 -15.380 1.00 97.25 102 LEU A CA 1
ATOM 784 C C . LEU A 1 102 ? 7.155 -0.329 -14.359 1.00 97.25 102 LEU A C 1
ATOM 786 O O . LEU A 1 102 ? 6.351 -1.225 -14.608 1.00 97.25 102 LEU A O 1
ATOM 790 N N . VAL A 1 103 ? 7.789 -0.237 -13.188 1.00 96.88 103 VAL A N 1
ATOM 791 C CA . VAL A 1 103 ? 7.590 -1.180 -12.082 1.00 96.88 103 VAL A CA 1
ATOM 792 C C . VAL A 1 103 ? 6.129 -1.206 -11.632 1.00 96.88 103 VAL A C 1
ATOM 794 O O . VAL A 1 103 ? 5.548 -2.282 -11.520 1.00 96.88 103 VAL A O 1
ATOM 797 N N . PHE A 1 104 ? 5.492 -0.049 -11.436 1.00 96.56 104 PHE A N 1
ATOM 798 C CA . PHE A 1 104 ? 4.081 0.018 -11.049 1.00 96.56 104 PHE A CA 1
ATOM 799 C C . PHE A 1 104 ? 3.164 -0.709 -12.046 1.00 96.56 104 PHE A C 1
ATOM 801 O O . PHE A 1 104 ? 2.327 -1.525 -11.649 1.00 96.56 104 PHE A O 1
ATOM 808 N N . PHE A 1 105 ? 3.317 -0.440 -13.345 1.00 96.19 105 PHE A N 1
ATOM 809 C CA . PHE A 1 105 ? 2.510 -1.111 -14.364 1.00 96.19 105 PHE A CA 1
ATOM 810 C C . PHE A 1 105 ? 2.877 -2.590 -14.513 1.00 96.19 105 PHE A C 1
ATOM 812 O O . PHE A 1 105 ? 1.985 -3.405 -14.748 1.00 96.19 105 PHE A O 1
ATOM 819 N N . SER A 1 106 ? 4.145 -2.953 -14.304 1.00 95.19 106 SER A N 1
ATOM 820 C CA . SER A 1 106 ? 4.594 -4.345 -14.260 1.00 95.19 106 SER A CA 1
ATOM 821 C C . SER A 1 106 ? 3.875 -5.119 -13.158 1.00 95.19 106 SER A C 1
ATOM 823 O O . SER A 1 106 ? 3.259 -6.136 -13.452 1.00 95.19 106 SER A O 1
ATOM 825 N N . LEU A 1 107 ? 3.828 -4.600 -11.924 1.00 94.19 107 LEU A N 1
ATOM 826 C CA . LEU A 1 107 ? 3.130 -5.238 -10.797 1.00 94.19 107 LEU A CA 1
ATOM 827 C C . LEU A 1 107 ? 1.641 -5.480 -11.094 1.00 94.19 107 LEU A C 1
ATOM 829 O O . LEU A 1 107 ? 1.124 -6.578 -10.879 1.00 94.19 107 LEU A O 1
ATOM 833 N N . ARG A 1 108 ? 0.953 -4.488 -11.670 1.00 92.31 108 ARG A N 1
ATOM 834 C CA . ARG A 1 108 ? -0.462 -4.634 -12.057 1.00 92.31 108 ARG A CA 1
ATOM 835 C C . ARG A 1 108 ? -0.667 -5.653 -13.178 1.00 92.31 108 ARG A C 1
ATOM 837 O O . ARG A 1 108 ? -1.654 -6.388 -13.174 1.00 92.31 108 ARG A O 1
ATOM 844 N N . SER A 1 109 ? 0.250 -5.683 -14.139 1.00 92.00 109 SER A N 1
ATOM 845 C CA . SER A 1 109 ? 0.234 -6.627 -15.254 1.00 92.00 109 SER A CA 1
ATOM 846 C C . SER A 1 109 ? 0.557 -8.054 -14.796 1.00 92.00 109 SER A C 1
ATOM 848 O O . SER A 1 109 ? -0.113 -8.992 -15.218 1.00 92.00 109 SER A O 1
ATOM 850 N N . LEU A 1 110 ? 1.528 -8.230 -13.895 1.00 89.12 110 LEU A N 1
ATOM 851 C CA . LEU A 1 110 ? 1.889 -9.508 -13.275 1.00 89.12 110 LEU A CA 1
ATOM 852 C C . LEU A 1 110 ? 0.660 -10.167 -12.642 1.00 89.12 110 LEU A C 1
ATOM 854 O O . LEU A 1 110 ? 0.357 -11.314 -12.960 1.00 89.12 110 LEU A O 1
ATOM 858 N N . HIS A 1 111 ? -0.112 -9.416 -11.854 1.00 83.75 111 HIS A N 1
ATOM 859 C CA . HIS A 1 111 ? -1.376 -9.900 -11.300 1.00 83.75 111 HIS A CA 1
ATOM 860 C C . HIS A 1 111 ? -2.410 -10.251 -12.383 1.00 83.75 111 HIS A C 1
ATOM 862 O O . HIS A 1 111 ? -3.106 -11.250 -12.285 1.00 83.75 111 HIS A O 1
ATOM 868 N N . ALA A 1 112 ? -2.529 -9.487 -13.467 1.00 82.50 112 ALA A N 1
ATOM 869 C CA . ALA A 1 112 ? -3.509 -9.823 -14.503 1.00 82.50 112 ALA A CA 1
ATOM 870 C C . ALA A 1 112 ? -3.139 -11.074 -15.325 1.00 82.50 112 ALA A C 1
ATOM 872 O O . ALA A 1 112 ? -4.027 -11.731 -15.875 1.00 82.50 112 ALA A O 1
ATOM 873 N N . ILE A 1 113 ? -1.843 -11.380 -15.446 1.00 83.25 113 ILE A N 1
ATOM 874 C CA . ILE A 1 113 ? -1.330 -12.368 -16.401 1.00 83.25 113 ILE A CA 1
ATOM 875 C C . ILE A 1 113 ? -0.848 -13.660 -15.731 1.00 83.25 113 ILE A C 1
ATOM 877 O O . ILE A 1 113 ? -1.031 -14.738 -16.296 1.00 83.25 113 ILE A O 1
ATOM 881 N N . LEU A 1 114 ? -0.192 -13.557 -14.575 1.00 70.75 114 LEU A N 1
ATOM 882 C CA . LEU A 1 114 ? 0.609 -14.622 -13.964 1.00 70.75 114 LEU A CA 1
ATOM 883 C C . LEU A 1 114 ? 0.224 -14.914 -12.501 1.00 70.75 114 LEU A C 1
ATOM 885 O O . LEU A 1 114 ? 0.937 -15.673 -11.844 1.00 70.75 114 LEU A O 1
ATOM 889 N N . ASP A 1 115 ? -0.897 -14.374 -12.002 1.00 69.56 115 ASP A N 1
ATOM 890 C CA . ASP A 1 115 ? -1.324 -14.487 -10.592 1.00 69.56 115 ASP A CA 1
ATOM 891 C C . ASP A 1 115 ? -1.200 -15.889 -9.970 1.00 69.56 115 ASP A C 1
ATOM 893 O O . ASP A 1 115 ? -0.653 -16.002 -8.876 1.00 69.56 115 ASP A O 1
ATOM 897 N N . PRO A 1 116 ? -1.592 -16.991 -10.648 1.00 68.31 116 PRO A N 1
ATOM 898 C CA . PRO A 1 116 ? -1.525 -18.318 -10.033 1.00 68.31 116 PRO A CA 1
ATOM 899 C C . PRO A 1 116 ? -0.096 -18.844 -9.842 1.00 68.31 116 PRO A C 1
ATOM 901 O O . PRO A 1 116 ? 0.102 -19.824 -9.130 1.00 68.31 116 PRO A O 1
ATOM 904 N N . SER A 1 117 ? 0.884 -18.255 -10.533 1.00 76.19 117 SER A N 1
ATOM 905 C CA . SER A 1 117 ? 2.265 -18.750 -10.611 1.00 76.19 117 SER A CA 1
ATOM 906 C C . SER A 1 117 ? 3.275 -17.917 -9.826 1.00 76.19 117 SER A C 1
ATOM 908 O O . SER A 1 117 ? 4.414 -18.349 -9.674 1.00 76.19 117 SER A O 1
ATOM 910 N N . ILE A 1 118 ? 2.877 -16.739 -9.344 1.00 84.12 118 ILE A N 1
ATOM 911 C CA . ILE A 1 118 ? 3.767 -15.818 -8.635 1.00 84.12 118 ILE A CA 1
ATOM 912 C C . ILE A 1 118 ? 3.612 -16.023 -7.133 1.00 84.12 118 ILE A C 1
ATOM 914 O O . ILE A 1 118 ? 2.509 -15.941 -6.591 1.00 84.12 118 ILE A O 1
ATOM 918 N N . ASP A 1 119 ? 4.728 -16.234 -6.443 1.00 87.56 119 ASP A N 1
ATOM 919 C CA . ASP A 1 119 ? 4.779 -16.108 -4.991 1.00 87.56 119 ASP A CA 1
ATOM 920 C C . ASP A 1 119 ? 5.040 -14.640 -4.630 1.00 87.56 119 ASP A C 1
ATOM 922 O O . ASP A 1 119 ? 6.170 -14.156 -4.654 1.00 87.56 119 ASP A O 1
ATOM 926 N N . TRP A 1 120 ? 3.977 -13.902 -4.301 1.00 89.75 120 TRP A N 1
ATOM 927 C CA . TRP A 1 120 ? 4.075 -12.475 -3.989 1.00 89.75 120 TRP A CA 1
ATOM 928 C C . TRP A 1 120 ? 4.884 -12.211 -2.714 1.00 89.75 120 TRP A C 1
ATOM 930 O O . TRP A 1 120 ? 5.355 -11.092 -2.504 1.00 89.75 120 TRP A O 1
ATOM 940 N N . GLN A 1 121 ? 5.084 -13.223 -1.864 1.00 89.19 121 GLN A N 1
ATOM 941 C CA . GLN A 1 121 ? 5.914 -13.079 -0.672 1.00 89.19 121 GLN A CA 1
ATOM 942 C C . GLN A 1 121 ? 7.415 -13.021 -0.993 1.00 89.19 121 GLN A C 1
ATOM 944 O O . GLN A 1 121 ? 8.186 -12.613 -0.125 1.00 89.19 121 GLN A O 1
ATOM 949 N N . GLU A 1 122 ? 7.849 -13.348 -2.217 1.00 88.12 122 GLU A N 1
ATOM 950 C CA . GLU A 1 122 ? 9.239 -13.136 -2.654 1.00 88.12 122 GLU A CA 1
ATOM 951 C C . GLU A 1 122 ? 9.639 -11.654 -2.571 1.00 88.12 122 GLU A C 1
ATOM 953 O O . GLU A 1 122 ? 10.768 -11.339 -2.201 1.00 88.12 122 GLU A O 1
ATOM 958 N N . PHE A 1 123 ? 8.694 -10.727 -2.770 1.00 90.12 123 PHE A N 1
ATOM 959 C CA . PHE A 1 123 ? 8.936 -9.284 -2.644 1.00 90.12 123 PHE A CA 1
ATOM 960 C C . PHE A 1 123 ? 9.185 -8.803 -1.203 1.00 90.12 123 PHE A C 1
ATOM 962 O O . PHE A 1 123 ? 9.628 -7.669 -0.999 1.00 90.12 123 PHE A O 1
ATOM 969 N N . LEU A 1 124 ? 8.921 -9.648 -0.197 1.00 87.25 124 LEU A N 1
ATOM 970 C CA . LEU A 1 124 ? 9.234 -9.385 1.213 1.00 87.25 124 LEU A CA 1
ATOM 971 C C . LEU A 1 124 ? 10.603 -9.923 1.643 1.00 87.25 124 LEU A C 1
ATOM 973 O O . LEU A 1 124 ? 10.989 -9.743 2.800 1.00 87.25 124 LEU A O 1
ATOM 977 N N . GLN A 1 125 ? 11.335 -10.598 0.757 1.00 73.06 125 GLN A N 1
ATOM 978 C CA . GLN A 1 125 ? 12.641 -11.141 1.103 1.00 73.06 125 GLN A CA 1
ATOM 979 C C . GLN A 1 125 ? 13.712 -10.049 1.048 1.00 73.06 125 GLN A C 1
ATOM 981 O O . GLN A 1 125 ? 13.757 -9.217 0.143 1.00 73.06 125 GLN A O 1
ATOM 986 N N . HIS A 1 126 ? 14.590 -10.050 2.049 1.00 61.38 126 HIS A N 1
ATOM 987 C CA . HIS A 1 126 ? 15.847 -9.315 2.004 1.00 61.38 126 HIS A CA 1
ATOM 988 C C . HIS A 1 126 ? 16.896 -10.284 1.459 1.00 61.38 126 HIS A C 1
ATOM 990 O O . HIS A 1 126 ? 17.357 -11.154 2.195 1.00 61.38 126 HIS A O 1
ATOM 996 N N . SER A 1 127 ? 17.203 -10.221 0.164 1.00 50.09 127 SER A N 1
ATOM 997 C CA . SER A 1 127 ? 18.292 -11.018 -0.392 1.00 50.09 127 SER A CA 1
ATOM 998 C C . SER A 1 127 ? 19.595 -10.227 -0.306 1.00 50.09 127 SER A C 1
ATOM 1000 O O . SER A 1 127 ? 19.734 -9.186 -0.938 1.00 50.09 127 SER A O 1
ATOM 1002 N N . ASP A 1 128 ? 20.586 -10.762 0.412 1.00 48.66 128 ASP A N 1
ATOM 1003 C CA . ASP A 1 128 ? 21.987 -10.314 0.304 1.00 48.66 128 ASP A CA 1
ATOM 1004 C C . ASP A 1 128 ? 22.572 -10.598 -1.101 1.00 48.66 128 ASP A C 1
ATOM 1006 O O . ASP A 1 128 ? 23.655 -10.128 -1.450 1.00 48.66 128 ASP A O 1
ATOM 1010 N N . ASN A 1 129 ? 21.848 -11.365 -1.926 1.00 47.81 129 ASN A N 1
ATOM 1011 C CA . ASN A 1 129 ? 22.186 -11.651 -3.314 1.00 47.81 129 ASN A CA 1
ATOM 1012 C C . ASN A 1 129 ? 21.666 -10.551 -4.250 1.00 47.81 129 ASN A C 1
ATOM 1014 O O . ASN A 1 129 ? 20.505 -10.153 -4.193 1.00 47.81 129 ASN A O 1
ATOM 1018 N N . THR A 1 130 ? 22.536 -10.121 -5.160 1.00 49.12 130 THR A N 1
ATOM 1019 C CA . THR A 1 130 ? 22.382 -9.006 -6.108 1.00 49.12 130 THR A CA 1
ATOM 1020 C C . THR A 1 130 ? 21.383 -9.224 -7.252 1.00 49.12 130 THR A C 1
ATOM 1022 O O . THR A 1 130 ? 21.250 -8.339 -8.092 1.00 49.12 130 THR A O 1
ATOM 1025 N N . GLN A 1 131 ? 20.684 -10.361 -7.317 1.00 51.69 131 GLN A N 1
ATOM 1026 C CA . GLN A 1 131 ? 19.610 -10.597 -8.290 1.00 51.69 131 GLN A CA 1
ATOM 1027 C C . GLN A 1 131 ? 18.272 -10.632 -7.564 1.00 51.69 131 GLN A C 1
ATOM 1029 O O . GLN A 1 131 ? 17.977 -11.599 -6.865 1.00 51.69 131 GLN A O 1
ATOM 1034 N N . PHE A 1 132 ? 17.493 -9.562 -7.726 1.00 59.44 132 PHE A N 1
ATOM 1035 C CA . PHE A 1 132 ? 16.270 -9.354 -6.962 1.00 59.44 132 PHE A CA 1
ATOM 1036 C C . PHE A 1 132 ? 15.121 -10.219 -7.476 1.00 59.44 132 PHE A C 1
ATOM 1038 O O . PHE A 1 132 ? 14.506 -10.925 -6.684 1.00 59.44 132 PHE A O 1
ATOM 1045 N N . PHE A 1 133 ? 14.856 -10.228 -8.789 1.00 68.69 133 PHE A N 1
ATOM 1046 C CA . PHE A 1 133 ? 13.748 -10.992 -9.371 1.00 68.69 133 PHE A CA 1
ATOM 1047 C C . PHE A 1 133 ? 14.048 -11.477 -10.791 1.00 68.69 133 PHE A C 1
ATOM 1049 O O . PHE A 1 133 ? 14.883 -10.932 -11.506 1.00 68.69 133 PHE A O 1
ATOM 1056 N N . SER A 1 134 ? 13.309 -12.495 -11.237 1.00 81.44 134 SER A N 1
ATOM 1057 C CA . SER A 1 134 ? 13.268 -12.898 -12.653 1.00 81.44 134 SER A CA 1
ATOM 1058 C C . SER A 1 134 ? 12.355 -12.004 -13.508 1.00 81.44 134 SER A C 1
ATOM 1060 O O . SER A 1 134 ? 12.262 -12.195 -14.722 1.00 81.44 134 SER A O 1
ATOM 1062 N N . VAL A 1 135 ? 11.684 -11.039 -12.873 1.00 88.56 135 VAL A N 1
ATOM 1063 C CA . VAL A 1 135 ? 10.675 -10.151 -13.454 1.00 88.56 135 VAL A CA 1
ATOM 1064 C C . VAL A 1 135 ? 10.987 -8.693 -13.134 1.00 88.56 135 VAL A C 1
ATOM 1066 O O . VAL A 1 135 ? 11.632 -8.400 -12.132 1.00 88.56 135 VAL A O 1
ATOM 1069 N N . VAL A 1 136 ? 10.480 -7.762 -13.944 1.00 91.12 136 VAL A N 1
ATOM 1070 C CA . VAL A 1 136 ? 10.545 -6.324 -13.639 1.00 91.12 136 VAL A CA 1
ATOM 1071 C C . VAL A 1 136 ? 9.715 -6.050 -12.383 1.00 91.12 136 VAL A C 1
ATOM 1073 O O . VAL A 1 136 ? 8.484 -6.087 -12.419 1.00 91.12 136 VAL A O 1
ATOM 1076 N N . GLY A 1 137 ? 10.384 -5.779 -11.269 1.00 91.19 137 GLY A N 1
ATOM 1077 C CA . GLY A 1 137 ? 9.769 -5.605 -9.959 1.00 91.19 137 GLY A CA 1
ATOM 1078 C C . GLY A 1 137 ? 10.684 -4.839 -9.011 1.00 91.19 137 GLY A C 1
ATOM 1079 O O . GLY A 1 137 ? 11.727 -4.335 -9.415 1.00 91.19 137 GLY A O 1
ATOM 1080 N N . ILE A 1 138 ? 10.271 -4.716 -7.752 1.00 93.19 138 ILE A N 1
ATOM 1081 C CA . ILE A 1 138 ? 11.058 -4.039 -6.718 1.00 93.19 138 ILE A CA 1
ATOM 1082 C C . ILE A 1 138 ? 10.742 -4.640 -5.342 1.00 93.19 138 ILE A C 1
ATOM 1084 O O . ILE A 1 138 ? 9.562 -4.851 -5.042 1.00 93.19 138 ILE A O 1
ATOM 1088 N N . PRO A 1 139 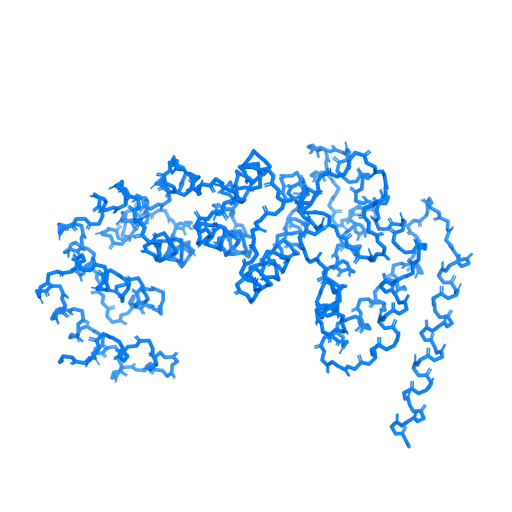? 11.743 -4.911 -4.485 1.00 91.81 139 PRO A N 1
ATOM 1089 C CA . PRO A 1 139 ? 11.485 -5.406 -3.139 1.00 91.81 139 PRO A CA 1
ATOM 1090 C C . PRO A 1 139 ? 10.811 -4.342 -2.267 1.00 91.81 139 PRO A C 1
ATOM 1092 O O . PRO A 1 139 ? 11.079 -3.142 -2.389 1.00 91.81 139 PRO A O 1
ATOM 1095 N N . CYS A 1 140 ? 10.010 -4.777 -1.291 1.00 94.25 140 CYS A N 1
ATOM 1096 C CA . CYS A 1 140 ? 9.382 -3.879 -0.316 1.00 94.25 140 CYS A CA 1
ATOM 1097 C C . CYS A 1 140 ? 10.413 -3.030 0.450 1.00 94.25 140 CYS A C 1
ATOM 1099 O O . CYS A 1 140 ? 10.149 -1.871 0.767 1.00 94.25 140 CYS A O 1
ATOM 1101 N N . HIS A 1 141 ? 11.606 -3.575 0.710 1.00 92.31 141 HIS A N 1
ATOM 1102 C CA . HIS A 1 141 ? 12.691 -2.851 1.376 1.00 92.31 141 HIS A CA 1
ATOM 1103 C C . HIS A 1 141 ? 13.136 -1.614 0.588 1.00 92.31 141 HIS A C 1
ATOM 1105 O O . HIS A 1 141 ? 13.233 -0.522 1.153 1.00 92.31 141 HIS A O 1
ATOM 1111 N N . ASP A 1 142 ? 13.373 -1.768 -0.714 1.00 94.19 142 ASP A N 1
ATOM 1112 C CA . ASP A 1 142 ? 13.849 -0.677 -1.562 1.00 94.19 142 ASP A CA 1
ATOM 1113 C C . ASP A 1 142 ? 12.753 0.359 -1.783 1.00 94.19 142 ASP A C 1
ATOM 1115 O O . ASP A 1 142 ? 13.018 1.558 -1.696 1.00 94.19 142 ASP A O 1
ATOM 1119 N N . LEU A 1 143 ? 11.494 -0.076 -1.913 1.00 97.12 143 LEU A N 1
ATOM 1120 C CA . LEU A 1 143 ? 10.344 0.829 -1.876 1.00 97.12 143 LEU A CA 1
ATOM 1121 C C . LEU A 1 143 ? 10.331 1.682 -0.606 1.00 97.12 143 LEU A C 1
ATOM 1123 O O . LEU A 1 143 ? 10.202 2.902 -0.695 1.00 97.12 143 LEU A O 1
ATOM 1127 N N . CYS A 1 144 ? 10.529 1.078 0.567 1.00 96.69 144 CYS A N 1
ATOM 1128 C CA . CYS A 1 144 ? 10.609 1.820 1.822 1.00 96.69 144 CYS A CA 1
ATOM 1129 C C . CYS A 1 144 ? 11.783 2.814 1.841 1.00 96.69 144 CYS A C 1
ATOM 1131 O O . CYS A 1 144 ? 11.610 3.942 2.304 1.00 96.69 144 CYS A O 1
ATOM 1133 N N . ARG A 1 145 ? 12.956 2.458 1.299 1.00 95.81 145 ARG A N 1
ATOM 1134 C CA . ARG A 1 145 ? 14.096 3.390 1.181 1.00 95.81 145 ARG A CA 1
ATOM 1135 C C . ARG A 1 145 ? 13.768 4.578 0.278 1.00 95.81 145 ARG A C 1
ATOM 1137 O O . ARG A 1 145 ? 14.035 5.721 0.654 1.00 95.81 145 ARG A O 1
ATOM 1144 N N . LEU A 1 146 ? 13.158 4.320 -0.878 1.00 97.12 146 LEU A N 1
ATOM 1145 C CA . LEU A 1 146 ? 12.728 5.350 -1.824 1.00 97.12 146 LEU A CA 1
ATOM 1146 C C . LEU A 1 146 ? 11.646 6.255 -1.221 1.00 97.12 146 LEU A C 1
ATOM 1148 O O . LEU A 1 146 ? 11.705 7.472 -1.368 1.00 97.12 146 LEU A O 1
ATOM 1152 N N . MET A 1 147 ? 10.690 5.692 -0.483 1.00 97.44 147 MET A N 1
ATOM 1153 C CA . MET A 1 147 ? 9.669 6.454 0.242 1.00 97.44 147 MET A CA 1
ATOM 1154 C C . MET A 1 147 ? 10.270 7.319 1.357 1.00 97.44 147 MET A C 1
ATOM 1156 O O . MET A 1 147 ? 9.825 8.447 1.592 1.00 97.44 147 MET A O 1
ATOM 1160 N N . HIS A 1 148 ? 11.285 6.811 2.053 1.00 95.75 148 HIS A N 1
ATOM 1161 C CA . HIS A 1 148 ? 11.922 7.534 3.142 1.00 95.75 148 HIS A CA 1
ATOM 1162 C C . HIS A 1 148 ? 12.729 8.736 2.621 1.00 95.75 148 HIS A C 1
ATOM 1164 O O . HIS A 1 148 ? 12.484 9.865 3.057 1.00 95.75 148 HIS A O 1
ATOM 1170 N N . PHE A 1 149 ? 13.606 8.522 1.634 1.00 95.44 149 PHE A N 1
ATOM 1171 C CA . PHE A 1 149 ? 14.564 9.535 1.170 1.00 95.44 149 PHE A CA 1
ATOM 1172 C C . PHE A 1 149 ? 14.180 10.284 -0.114 1.00 95.44 149 PHE A C 1
ATOM 1174 O O . PHE A 1 149 ? 14.733 11.348 -0.385 1.00 95.44 149 PHE A O 1
ATOM 1181 N N . GLY A 1 150 ? 13.274 9.744 -0.927 1.00 95.25 150 GLY A N 1
ATOM 1182 C CA . GLY A 1 150 ? 12.982 10.277 -2.256 1.00 95.25 150 GLY A CA 1
ATOM 1183 C C . GLY A 1 150 ? 12.198 11.594 -2.250 1.00 95.25 150 GLY A C 1
ATOM 1184 O O . GLY A 1 150 ? 11.520 11.920 -1.274 1.00 95.25 150 GLY A O 1
ATOM 1185 N N . PRO A 1 151 ? 12.235 12.361 -3.352 1.00 94.44 151 PRO A N 1
ATOM 1186 C CA . PRO A 1 151 ? 11.348 13.503 -3.551 1.00 94.44 151 PRO A CA 1
ATOM 1187 C C . PRO A 1 151 ? 9.892 13.056 -3.750 1.00 94.44 151 PRO A C 1
ATOM 1189 O O . PRO A 1 151 ? 9.603 11.883 -3.989 1.00 94.44 151 PRO A O 1
ATOM 1192 N N . TYR A 1 152 ? 8.959 14.009 -3.695 1.00 93.12 152 TYR A N 1
ATOM 1193 C CA . TYR A 1 152 ? 7.515 13.749 -3.754 1.00 93.12 152 TYR A CA 1
ATOM 1194 C C . TYR A 1 152 ? 7.078 12.754 -4.854 1.00 93.12 152 TYR A C 1
ATOM 1196 O O . TYR A 1 152 ? 6.387 11.793 -4.513 1.00 93.12 152 TYR A O 1
ATOM 1204 N N . PRO A 1 153 ? 7.488 12.888 -6.137 1.00 95.12 153 PRO A N 1
ATOM 1205 C CA . PRO A 1 153 ? 7.024 11.972 -7.183 1.00 95.12 153 PRO A CA 1
ATOM 1206 C C . PRO A 1 153 ? 7.477 10.527 -6.947 1.00 95.12 153 PRO A C 1
ATOM 1208 O O . PRO A 1 153 ? 6.731 9.584 -7.207 1.00 95.12 153 PRO A O 1
ATOM 1211 N N . VAL A 1 154 ? 8.680 10.361 -6.394 1.00 96.44 154 VAL A N 1
ATOM 1212 C CA . VAL A 1 154 ? 9.250 9.059 -6.038 1.00 96.44 154 VAL A CA 1
ATOM 1213 C C . VAL A 1 154 ? 8.474 8.447 -4.882 1.00 96.44 154 VAL A C 1
ATOM 1215 O O . VAL A 1 154 ? 8.055 7.298 -4.987 1.00 96.44 154 VAL A O 1
ATOM 1218 N N . LYS A 1 155 ? 8.200 9.217 -3.816 1.00 97.25 155 LYS A N 1
ATOM 1219 C CA . LYS A 1 155 ? 7.387 8.741 -2.683 1.00 97.25 155 LYS A CA 1
ATOM 1220 C C . LYS A 1 155 ? 5.996 8.309 -3.132 1.00 97.25 155 LYS A C 1
ATOM 1222 O O . LYS A 1 155 ? 5.506 7.273 -2.690 1.00 97.25 155 LYS A O 1
ATOM 1227 N N . LEU A 1 156 ? 5.376 9.082 -4.023 1.00 97.44 156 LEU A N 1
ATOM 1228 C CA . LEU A 1 156 ? 4.049 8.791 -4.549 1.00 97.44 156 LEU A CA 1
ATOM 1229 C C . LEU A 1 156 ? 4.018 7.442 -5.270 1.00 97.44 156 LEU A C 1
ATOM 1231 O O . LEU A 1 156 ? 3.237 6.572 -4.891 1.00 97.44 156 LEU A O 1
ATOM 1235 N N . ILE A 1 157 ? 4.890 7.240 -6.259 1.00 97.88 157 ILE A N 1
ATOM 1236 C CA . ILE A 1 157 ? 4.893 5.997 -7.041 1.00 97.88 157 ILE A CA 1
ATOM 1237 C C . ILE A 1 157 ? 5.349 4.816 -6.177 1.00 97.88 157 ILE A C 1
ATOM 1239 O O . ILE A 1 157 ? 4.714 3.766 -6.204 1.00 97.88 157 ILE A O 1
ATOM 1243 N N . ALA A 1 158 ? 6.380 4.989 -5.345 1.00 98.19 158 ALA A N 1
ATOM 1244 C CA . ALA A 1 158 ? 6.861 3.927 -4.465 1.00 98.19 158 ALA A CA 1
ATOM 1245 C C . ALA A 1 158 ? 5.793 3.495 -3.441 1.00 98.19 158 ALA A C 1
ATOM 1247 O O . ALA A 1 158 ? 5.556 2.302 -3.265 1.00 98.19 158 ALA A O 1
ATOM 1248 N N . SER A 1 159 ? 5.076 4.441 -2.824 1.00 98.38 159 SER A N 1
ATOM 1249 C CA . SER A 1 159 ? 3.966 4.107 -1.917 1.00 98.38 159 SER A CA 1
ATOM 1250 C C . SER A 1 159 ? 2.831 3.369 -2.632 1.00 98.38 159 SER A C 1
ATOM 1252 O O . SER A 1 159 ? 2.224 2.471 -2.051 1.00 98.38 159 SER A O 1
ATOM 1254 N N . GLN A 1 160 ? 2.579 3.692 -3.905 1.00 97.94 160 GLN A N 1
ATOM 1255 C CA . GLN A 1 160 ? 1.588 2.998 -4.721 1.00 97.94 160 GLN A CA 1
ATOM 1256 C C . GLN A 1 160 ? 2.021 1.562 -5.054 1.00 97.94 160 GLN A C 1
ATOM 1258 O O . GLN A 1 160 ? 1.204 0.646 -4.969 1.00 97.94 160 GLN A O 1
ATOM 1263 N N . CYS A 1 161 ? 3.292 1.351 -5.407 1.00 97.81 161 CYS A N 1
ATOM 1264 C CA . CYS A 1 161 ? 3.852 0.015 -5.625 1.00 97.81 161 CYS A CA 1
ATOM 1265 C C . CYS A 1 161 ? 3.806 -0.828 -4.347 1.00 97.81 161 CYS A C 1
ATOM 1267 O O . CYS A 1 161 ? 3.432 -1.996 -4.401 1.00 97.81 161 CYS A O 1
ATOM 1269 N N . LEU A 1 162 ? 4.135 -0.231 -3.195 1.00 98.06 162 LEU A N 1
ATOM 1270 C CA . LEU A 1 162 ? 4.069 -0.916 -1.904 1.00 98.06 162 LEU A CA 1
ATOM 1271 C C . LEU A 1 162 ? 2.634 -1.338 -1.575 1.00 98.06 162 LEU A C 1
ATOM 1273 O O . LEU A 1 162 ? 2.417 -2.464 -1.135 1.00 98.06 162 LEU A O 1
ATOM 1277 N N . LEU A 1 163 ? 1.657 -0.464 -1.829 1.00 97.75 163 LEU A N 1
ATOM 1278 C CA . LEU A 1 163 ? 0.244 -0.788 -1.649 1.00 97.75 163 LEU A CA 1
ATOM 1279 C C . LEU A 1 163 ? -0.196 -1.945 -2.551 1.00 97.75 163 LEU A C 1
ATOM 1281 O O . LEU A 1 163 ? -0.863 -2.860 -2.071 1.00 97.75 163 LEU A O 1
ATOM 1285 N N . GLU A 1 164 ? 0.187 -1.931 -3.830 1.00 96.19 164 GLU A N 1
ATOM 1286 C CA . GLU A 1 164 ? -0.115 -3.027 -4.758 1.00 96.19 164 GLU A CA 1
ATOM 1287 C C . GLU A 1 164 ? 0.477 -4.348 -4.244 1.00 96.19 164 GLU A C 1
ATOM 1289 O O . GLU A 1 164 ? -0.258 -5.319 -4.091 1.00 96.19 164 GLU A O 1
ATOM 1294 N N . LEU A 1 165 ? 1.766 -4.370 -3.884 1.00 95.38 165 LEU A N 1
ATOM 1295 C CA . LEU A 1 165 ? 2.435 -5.567 -3.364 1.00 95.38 165 LEU A CA 1
ATOM 1296 C C . LEU A 1 165 ? 1.771 -6.104 -2.098 1.00 95.38 165 LEU A C 1
ATOM 1298 O O . LEU A 1 165 ? 1.441 -7.286 -2.033 1.00 95.38 165 LEU A O 1
ATOM 1302 N N . LEU A 1 166 ? 1.544 -5.248 -1.098 1.00 95.25 166 LEU A N 1
ATOM 1303 C CA . LEU A 1 166 ? 0.924 -5.672 0.157 1.00 95.25 166 LEU A CA 1
ATOM 1304 C C . LEU A 1 166 ? -0.494 -6.194 -0.072 1.00 95.25 166 LEU A C 1
ATOM 1306 O O . LEU A 1 166 ? -0.858 -7.193 0.547 1.00 95.25 166 LEU A O 1
ATOM 1310 N N . THR A 1 167 ? -1.254 -5.587 -0.992 1.00 94.44 167 THR A N 1
ATOM 1311 C CA . THR A 1 167 ? -2.587 -6.074 -1.381 1.00 94.44 167 THR A CA 1
ATOM 1312 C C . THR A 1 167 ? -2.499 -7.503 -1.901 1.00 94.44 167 THR A C 1
ATOM 1314 O O . THR A 1 167 ? -3.178 -8.382 -1.377 1.00 94.44 167 THR A O 1
ATOM 1317 N N . ARG A 1 168 ? -1.597 -7.769 -2.854 1.00 92.62 168 ARG A N 1
ATOM 1318 C CA . ARG A 1 168 ? -1.417 -9.116 -3.419 1.00 92.62 168 ARG A CA 1
ATOM 1319 C C . ARG A 1 168 ? -0.925 -10.127 -2.395 1.00 92.62 168 ARG A C 1
ATOM 1321 O O . ARG A 1 168 ? -1.444 -11.238 -2.338 1.00 92.62 168 ARG A O 1
ATOM 1328 N N . ILE A 1 169 ? 0.014 -9.733 -1.540 1.00 92.06 169 ILE A N 1
ATOM 1329 C CA . ILE A 1 169 ? 0.485 -10.568 -0.432 1.00 92.06 169 ILE A CA 1
ATOM 1330 C C . ILE A 1 169 ? -0.675 -10.903 0.510 1.00 92.06 169 ILE A C 1
ATOM 1332 O O . ILE A 1 169 ? -0.830 -12.053 0.911 1.00 92.06 169 ILE A O 1
ATOM 1336 N N . SER A 1 170 ? -1.500 -9.919 0.866 1.00 91.31 170 SER A N 1
ATOM 1337 C CA . SER A 1 170 ? -2.638 -10.113 1.764 1.00 91.31 170 SER A CA 1
ATOM 1338 C C . SER A 1 170 ? -3.690 -11.043 1.154 1.00 91.31 170 SER A C 1
ATOM 1340 O O . SER A 1 170 ? -4.143 -11.967 1.831 1.00 91.31 170 SER A O 1
ATOM 1342 N N . ASP A 1 171 ? -4.031 -10.847 -0.122 1.00 90.56 171 ASP A N 1
ATOM 1343 C CA . ASP A 1 171 ? -4.981 -11.687 -0.857 1.00 90.56 171 ASP A CA 1
ATOM 1344 C C . ASP A 1 171 ? -4.476 -13.134 -0.957 1.00 90.56 171 ASP A C 1
ATOM 1346 O O . ASP A 1 171 ? -5.182 -14.075 -0.584 1.00 90.56 171 ASP A O 1
ATOM 1350 N N . GLN A 1 172 ? -3.218 -13.322 -1.374 1.00 88.56 172 GLN A N 1
ATOM 1351 C CA . GLN A 1 172 ? -2.599 -14.641 -1.498 1.00 88.56 172 GLN A CA 1
ATOM 1352 C C . GLN A 1 172 ? -2.510 -15.356 -0.145 1.00 88.56 172 GLN A C 1
ATOM 1354 O O . GLN A 1 172 ? -2.790 -16.553 -0.058 1.00 88.56 172 GLN A O 1
ATOM 1359 N N . ARG A 1 173 ? -2.174 -14.638 0.934 1.00 88.31 173 ARG A N 1
ATOM 1360 C CA . ARG A 1 173 ? -2.161 -15.195 2.295 1.00 88.31 173 ARG A CA 1
ATOM 1361 C C . ARG A 1 173 ? -3.545 -15.614 2.758 1.00 88.31 173 ARG A C 1
ATOM 1363 O O . ARG A 1 173 ? -3.673 -16.692 3.332 1.00 88.31 173 ARG A O 1
ATOM 1370 N N . SER A 1 174 ? -4.561 -14.789 2.512 1.00 86.56 174 SER A N 1
ATOM 1371 C CA . SER A 1 174 ? -5.940 -15.105 2.882 1.00 86.56 174 SER A CA 1
ATOM 1372 C C . SER A 1 174 ? -6.456 -16.325 2.119 1.00 86.56 174 SER A C 1
ATOM 1374 O O . SER A 1 174 ? -7.080 -17.191 2.727 1.00 86.56 174 SER A O 1
ATOM 1376 N N . TYR A 1 175 ? -6.155 -16.423 0.822 1.00 85.31 175 TYR A N 1
ATOM 1377 C CA . TYR A 1 175 ? -6.572 -17.537 -0.027 1.00 85.31 175 TYR A CA 1
ATOM 1378 C C . TYR A 1 175 ? -5.852 -18.853 0.311 1.00 85.31 175 TYR A C 1
ATOM 1380 O O . TYR A 1 175 ? -6.490 -19.899 0.403 1.00 85.31 175 TYR A O 1
ATOM 1388 N N . LEU A 1 176 ? -4.532 -18.812 0.526 1.00 85.00 176 LEU A N 1
ATOM 1389 C CA . LEU A 1 176 ? -3.719 -20.003 0.811 1.00 85.00 176 LEU A CA 1
ATOM 1390 C C . LEU A 1 176 ? -3.658 -20.369 2.300 1.00 85.00 176 LEU A C 1
ATOM 1392 O O . LEU A 1 176 ? -3.064 -21.389 2.646 1.00 85.00 176 LEU A O 1
ATOM 1396 N N . ASN A 1 177 ? -4.219 -19.535 3.181 1.00 82.00 177 ASN A N 1
ATOM 1397 C CA . ASN A 1 177 ? -4.015 -19.598 4.630 1.00 82.00 177 ASN A CA 1
ATOM 1398 C C . ASN A 1 177 ? -2.520 -19.698 5.006 1.00 82.00 177 ASN A C 1
ATOM 1400 O O . ASN A 1 177 ? -2.114 -20.483 5.864 1.00 82.00 177 ASN A O 1
ATOM 1404 N N . ALA A 1 178 ? -1.683 -18.941 4.291 1.00 81.75 178 ALA A N 1
ATOM 1405 C CA . ALA A 1 178 ? -0.232 -19.029 4.390 1.00 81.75 178 ALA A CA 1
ATOM 1406 C C . ALA A 1 178 ? 0.335 -18.068 5.445 1.00 81.75 178 ALA A C 1
ATOM 1408 O O . ALA A 1 178 ? -0.055 -16.897 5.552 1.00 81.75 178 ALA A O 1
ATOM 1409 N N . GLU A 1 179 ? 1.332 -18.549 6.186 1.00 83.12 179 GLU A N 1
ATOM 1410 C CA . GLU A 1 179 ? 2.140 -17.699 7.054 1.00 83.12 179 GLU A CA 1
ATOM 1411 C C . GLU A 1 179 ? 2.988 -16.707 6.243 1.00 83.12 179 GLU A C 1
ATOM 1413 O O . GLU A 1 179 ? 3.321 -16.937 5.077 1.00 83.12 179 GLU A O 1
ATOM 1418 N N . LEU A 1 180 ? 3.317 -15.582 6.883 1.00 84.00 180 LEU A N 1
ATOM 1419 C CA . LEU A 1 180 ? 4.171 -14.548 6.305 1.00 84.00 180 LEU A CA 1
ATOM 1420 C C . LEU A 1 180 ? 5.639 -14.996 6.346 1.00 84.00 180 LEU A C 1
ATOM 1422 O O . LEU A 1 180 ? 6.162 -15.288 7.421 1.00 84.00 180 LEU A O 1
ATOM 1426 N N . ARG A 1 181 ? 6.319 -15.002 5.200 1.00 81.00 181 ARG A N 1
ATOM 1427 C CA . ARG A 1 181 ? 7.717 -15.432 5.049 1.00 81.00 181 ARG A CA 1
ATOM 1428 C C . ARG A 1 181 ? 8.711 -14.273 5.181 1.00 81.00 181 ARG A C 1
ATOM 1430 O O . ARG A 1 181 ? 9.584 -14.093 4.340 1.00 81.00 181 ARG A O 1
ATOM 1437 N N . CYS A 1 182 ? 8.598 -13.484 6.245 1.00 80.19 182 CYS A N 1
ATOM 1438 C CA . CYS A 1 182 ? 9.596 -12.469 6.592 1.00 80.19 182 CYS A CA 1
ATOM 1439 C C . CYS A 1 182 ? 9.728 -12.318 8.111 1.00 80.19 182 CYS A C 1
ATOM 1441 O O . CYS A 1 182 ? 8.816 -12.657 8.866 1.00 80.19 182 CYS A O 1
ATOM 1443 N N . SER A 1 183 ? 10.863 -11.792 8.578 1.00 81.75 183 SER A N 1
ATOM 1444 C CA . SER A 1 183 ? 11.088 -11.615 10.014 1.00 81.75 183 SER A CA 1
ATOM 1445 C C . SER A 1 183 ? 10.197 -10.511 10.596 1.00 81.75 183 SER A C 1
ATOM 1447 O O . SER A 1 183 ? 9.895 -9.509 9.942 1.00 81.75 183 SER A O 1
ATOM 1449 N N . ALA A 1 184 ? 9.821 -10.646 11.870 1.00 81.75 184 ALA A N 1
ATOM 1450 C CA . ALA A 1 184 ? 9.082 -9.599 12.575 1.00 81.75 184 ALA A CA 1
ATOM 1451 C C . ALA A 1 184 ? 9.864 -8.271 12.629 1.00 81.75 184 ALA A C 1
ATOM 1453 O O . ALA A 1 184 ? 9.268 -7.197 12.595 1.00 81.75 184 ALA A O 1
ATOM 1454 N N . GLN A 1 185 ? 11.202 -8.324 12.680 1.00 82.81 185 GLN A N 1
ATOM 1455 C CA . GLN A 1 185 ? 12.053 -7.132 12.644 1.00 82.81 185 GLN A CA 1
ATOM 1456 C C . GLN A 1 185 ? 11.975 -6.414 11.293 1.00 82.81 185 GLN A C 1
ATOM 1458 O O . GLN A 1 185 ? 11.853 -5.193 11.267 1.00 82.81 185 GLN A O 1
ATOM 1463 N N . TYR A 1 186 ? 11.978 -7.162 10.188 1.00 85.94 186 TYR A N 1
ATOM 1464 C CA . TYR A 1 186 ? 11.807 -6.602 8.850 1.00 85.94 186 TYR A CA 1
ATOM 1465 C C . TYR A 1 186 ? 10.448 -5.902 8.705 1.00 85.94 186 TYR A C 1
ATOM 1467 O O . TYR A 1 186 ? 10.382 -4.757 8.257 1.00 85.94 186 TYR A O 1
ATOM 1475 N N . MET A 1 187 ? 9.373 -6.531 9.195 1.00 87.44 187 MET A N 1
ATOM 1476 C CA . MET A 1 187 ? 8.047 -5.904 9.213 1.00 87.44 187 MET A CA 1
ATOM 1477 C C . MET A 1 187 ? 8.007 -4.634 10.058 1.00 87.44 187 MET A C 1
ATOM 1479 O O . MET A 1 187 ? 7.429 -3.642 9.624 1.00 87.44 187 MET A O 1
ATOM 1483 N N . LYS A 1 188 ? 8.658 -4.618 11.228 1.00 86.75 188 LYS A N 1
ATOM 1484 C CA . LYS A 1 188 ? 8.773 -3.402 12.052 1.00 86.75 188 LYS A CA 1
ATOM 1485 C C . LYS A 1 188 ? 9.440 -2.255 11.288 1.00 86.75 188 LYS A C 1
ATOM 1487 O O . LYS A 1 188 ? 8.993 -1.120 11.411 1.00 86.75 188 LYS A O 1
ATOM 1492 N N . SER A 1 189 ? 10.464 -2.536 10.480 1.00 89.50 189 SER A N 1
ATOM 1493 C CA . SER A 1 189 ? 11.112 -1.519 9.642 1.00 89.50 189 SER A CA 1
ATOM 1494 C C . SER A 1 189 ? 10.180 -0.966 8.562 1.00 89.50 189 SER A C 1
ATOM 1496 O O . SER A 1 189 ? 10.119 0.250 8.390 1.00 89.50 189 SER A O 1
ATOM 1498 N N . ILE A 1 190 ? 9.422 -1.828 7.875 1.00 92.31 190 ILE A N 1
ATOM 1499 C CA . ILE A 1 190 ? 8.412 -1.398 6.892 1.00 92.31 190 ILE A CA 1
ATOM 1500 C C . ILE A 1 190 ? 7.347 -0.526 7.570 1.00 92.31 190 ILE A C 1
ATOM 1502 O O . ILE A 1 190 ? 7.055 0.575 7.103 1.00 92.31 190 ILE A O 1
ATOM 1506 N N . ILE A 1 191 ? 6.808 -0.989 8.703 1.00 91.62 191 ILE A N 1
ATOM 1507 C CA . ILE A 1 191 ? 5.773 -0.284 9.468 1.00 91.62 191 ILE A CA 1
ATOM 1508 C C . ILE A 1 191 ? 6.263 1.100 9.899 1.00 91.62 191 ILE A C 1
ATOM 1510 O O . ILE A 1 191 ? 5.546 2.068 9.685 1.00 91.62 191 ILE A O 1
ATOM 1514 N N . ALA A 1 192 ? 7.492 1.228 10.406 1.00 91.44 192 ALA A N 1
ATOM 1515 C CA . ALA A 1 192 ? 8.031 2.518 10.839 1.00 91.44 192 ALA A CA 1
ATOM 1516 C C . ALA A 1 192 ? 8.096 3.559 9.703 1.00 91.44 192 ALA A C 1
ATOM 1518 O O . ALA A 1 192 ? 7.789 4.733 9.916 1.00 91.44 192 ALA A O 1
ATOM 1519 N N . VAL A 1 193 ? 8.465 3.142 8.483 1.00 94.44 193 VAL A N 1
ATOM 1520 C CA . VAL A 1 193 ? 8.476 4.038 7.312 1.00 94.44 193 VAL A CA 1
ATOM 1521 C C . VAL A 1 193 ? 7.056 4.446 6.924 1.00 94.44 193 VAL A C 1
ATOM 1523 O O . VAL A 1 193 ? 6.810 5.620 6.645 1.00 94.44 193 VAL A O 1
ATOM 1526 N N . ILE A 1 194 ? 6.121 3.494 6.925 1.00 94.75 194 ILE A N 1
ATOM 1527 C CA . ILE A 1 194 ? 4.715 3.745 6.602 1.00 94.75 194 ILE A CA 1
ATOM 1528 C C . ILE A 1 194 ? 4.084 4.689 7.634 1.00 94.75 194 ILE A C 1
ATOM 1530 O O . ILE A 1 194 ? 3.482 5.686 7.242 1.00 94.75 194 ILE A O 1
ATOM 1534 N N . GLU A 1 195 ? 4.249 4.419 8.933 1.00 90.75 195 GLU A N 1
ATOM 1535 C CA . GLU A 1 195 ? 3.721 5.235 10.035 1.00 90.75 195 GLU A CA 1
ATOM 1536 C C . GLU A 1 195 ? 4.185 6.693 9.919 1.00 90.75 195 GLU A C 1
ATOM 1538 O O . GLU A 1 195 ? 3.366 7.608 10.007 1.00 90.75 195 GLU A O 1
ATOM 1543 N N . GLY A 1 196 ? 5.469 6.920 9.618 1.00 89.75 196 GLY A N 1
ATOM 1544 C CA . GLY A 1 196 ? 6.007 8.268 9.414 1.00 89.75 196 GLY A CA 1
ATOM 1545 C C . GLY A 1 196 ? 5.406 9.017 8.216 1.00 89.75 196 GLY A C 1
ATOM 1546 O O . GLY A 1 196 ? 5.431 10.246 8.185 1.00 89.75 196 GLY A O 1
ATOM 1547 N N . LEU A 1 197 ? 4.848 8.301 7.236 1.00 92.75 197 LEU A N 1
ATOM 1548 C CA . LEU A 1 197 ? 4.270 8.872 6.016 1.00 92.75 197 LEU A CA 1
ATOM 1549 C C . LEU A 1 197 ? 2.737 8.918 6.016 1.00 92.75 197 LEU A C 1
ATOM 1551 O O . LEU A 1 197 ? 2.168 9.602 5.167 1.00 92.75 197 LEU A O 1
ATOM 1555 N N . VAL A 1 198 ? 2.061 8.301 6.992 1.00 90.19 198 VAL A N 1
ATOM 1556 C CA . VAL A 1 198 ? 0.614 8.492 7.225 1.00 90.19 198 VAL A CA 1
ATOM 1557 C C . VAL A 1 198 ? 0.286 9.964 7.496 1.00 90.19 198 VAL A C 1
ATOM 1559 O O . VAL A 1 198 ? -0.776 10.447 7.110 1.00 90.19 198 VAL A O 1
ATOM 1562 N N . LEU A 1 199 ? 1.223 10.697 8.102 1.00 83.81 199 LEU A N 1
ATOM 1563 C CA . LEU A 1 199 ? 1.098 12.127 8.385 1.00 83.81 199 LEU A CA 1
ATOM 1564 C C . LEU A 1 199 ? 1.698 13.023 7.285 1.00 83.81 199 LEU A C 1
ATOM 1566 O O . LEU A 1 199 ? 1.886 14.221 7.499 1.00 83.81 199 LEU A O 1
ATOM 1570 N N . SER A 1 200 ? 2.010 12.461 6.112 1.00 87.19 200 SER A N 1
ATOM 1571 C CA . SER A 1 200 ? 2.548 13.212 4.973 1.00 87.19 200 SER A CA 1
ATOM 1572 C C . SER A 1 200 ? 1.629 14.375 4.577 1.00 87.19 200 SER A C 1
ATOM 1574 O O . SER A 1 200 ? 0.403 14.266 4.614 1.00 87.19 200 SER A O 1
ATOM 1576 N N . GLN A 1 201 ? 2.235 15.490 4.149 1.00 85.00 201 GLN A N 1
ATOM 1577 C CA . GLN A 1 201 ? 1.502 16.612 3.548 1.00 85.00 201 GLN A CA 1
ATOM 1578 C C . GLN A 1 201 ? 0.908 16.243 2.187 1.00 85.00 201 GLN A C 1
ATOM 1580 O O . GLN A 1 201 ? -0.084 16.838 1.769 1.00 85.00 201 GLN A O 1
ATOM 1585 N N . ASP A 1 202 ? 1.505 15.265 1.501 1.00 89.12 202 ASP A N 1
ATOM 1586 C CA . ASP A 1 202 ? 0.887 14.699 0.315 1.00 89.12 202 ASP A CA 1
ATOM 1587 C C . ASP A 1 202 ? -0.226 13.728 0.694 1.00 89.12 202 ASP A C 1
ATOM 1589 O O . ASP A 1 202 ? 0.037 12.672 1.279 1.00 89.12 202 ASP A O 1
ATOM 1593 N N . SER A 1 203 ? -1.455 14.066 0.307 1.00 89.44 203 SER A N 1
ATOM 1594 C CA . SER A 1 203 ? -2.629 13.273 0.651 1.00 89.44 203 SER A CA 1
ATOM 1595 C C . SER A 1 203 ? -2.606 11.887 0.016 1.00 89.44 203 SER A C 1
ATOM 1597 O O . SER A 1 203 ? -3.053 10.942 0.654 1.00 89.44 203 SER A O 1
ATOM 1599 N N . ARG A 1 204 ? -2.051 11.722 -1.192 1.00 93.12 204 ARG A N 1
ATOM 1600 C CA . ARG A 1 204 ? -2.028 10.414 -1.868 1.00 93.12 204 ARG A CA 1
ATOM 1601 C C . ARG A 1 204 ? -1.005 9.470 -1.243 1.00 93.12 204 ARG A C 1
ATOM 1603 O O . ARG A 1 204 ? -1.318 8.308 -1.012 1.00 93.12 204 ARG A O 1
ATOM 1610 N N . VAL A 1 205 ? 0.190 9.960 -0.913 1.00 95.44 205 VAL A N 1
ATOM 1611 C CA . VAL A 1 205 ? 1.194 9.209 -0.144 1.00 95.44 205 VAL A CA 1
ATOM 1612 C C . VAL A 1 205 ? 0.623 8.830 1.218 1.00 95.44 205 VAL A C 1
ATOM 1614 O O . VAL A 1 205 ? 0.749 7.672 1.613 1.00 95.44 205 VAL A O 1
ATOM 1617 N N . ALA A 1 206 ? -0.035 9.765 1.910 1.00 93.31 206 ALA A N 1
ATOM 1618 C CA . ALA A 1 206 ? -0.680 9.494 3.191 1.00 93.31 206 ALA A CA 1
ATOM 1619 C C . ALA A 1 206 ? -1.774 8.419 3.069 1.00 93.31 206 ALA A C 1
ATOM 1621 O O . ALA A 1 206 ? -1.818 7.500 3.882 1.00 93.31 206 ALA A O 1
ATOM 1622 N N . GLU A 1 207 ? -2.621 8.481 2.037 1.00 93.44 207 GLU A N 1
ATOM 1623 C CA . GLU A 1 207 ? -3.664 7.481 1.771 1.00 93.44 207 GLU A CA 1
ATOM 1624 C C . GLU A 1 207 ? -3.085 6.101 1.442 1.00 93.44 207 GLU A C 1
ATOM 1626 O O . GLU A 1 207 ? -3.555 5.094 1.985 1.00 93.44 207 GLU A O 1
ATOM 1631 N N . ASN A 1 208 ? -2.048 6.044 0.603 1.00 96.56 208 ASN A N 1
ATOM 1632 C CA . ASN A 1 208 ? -1.358 4.802 0.269 1.00 96.56 208 ASN A CA 1
ATOM 1633 C C . ASN A 1 208 ? -0.736 4.180 1.522 1.00 96.56 208 ASN A C 1
ATOM 1635 O O . ASN A 1 208 ? -1.003 3.021 1.832 1.00 96.56 208 ASN A O 1
ATOM 1639 N N . CYS A 1 209 ? 0.013 4.968 2.297 1.00 95.94 209 CYS A N 1
ATOM 1640 C CA . CYS A 1 209 ? 0.632 4.514 3.541 1.00 95.94 209 CYS A CA 1
ATOM 1641 C C . CYS A 1 209 ? -0.417 4.101 4.580 1.00 95.94 209 CYS A C 1
ATOM 1643 O O . CYS A 1 209 ? -0.287 3.054 5.202 1.00 95.94 209 CYS A O 1
ATOM 1645 N N . GLY A 1 210 ? -1.497 4.865 4.727 1.00 94.12 210 GLY A N 1
ATOM 1646 C CA . GLY A 1 210 ? -2.612 4.531 5.608 1.00 94.12 210 GLY A CA 1
ATOM 1647 C C . GLY A 1 210 ? -3.280 3.204 5.256 1.00 94.12 210 GLY A C 1
ATOM 1648 O O . GLY A 1 210 ? -3.604 2.416 6.146 1.00 94.12 210 GLY A O 1
ATOM 1649 N N . SER A 1 211 ? -3.437 2.930 3.960 1.00 94.88 211 SER A N 1
ATOM 1650 C CA . SER A 1 211 ? -3.984 1.667 3.454 1.00 94.88 211 SER A CA 1
ATOM 1651 C C . SER A 1 211 ? -3.021 0.502 3.697 1.00 94.88 211 SER A C 1
ATOM 1653 O O . SER A 1 211 ? -3.442 -0.535 4.208 1.00 94.88 211 SER A O 1
ATOM 1655 N N . CYS A 1 212 ? -1.723 0.692 3.428 1.00 96.00 212 CYS A N 1
ATOM 1656 C CA . CYS A 1 212 ? -0.683 -0.285 3.753 1.00 96.00 212 CYS A CA 1
ATOM 1657 C C . CYS A 1 212 ? -0.652 -0.601 5.255 1.00 96.00 212 CYS A C 1
ATOM 1659 O O . CYS A 1 212 ? -0.623 -1.768 5.639 1.00 96.00 212 CYS A O 1
ATOM 1661 N N . LEU A 1 213 ? -0.691 0.428 6.108 1.00 93.69 213 LEU A N 1
ATOM 1662 C CA . LEU A 1 213 ? -0.675 0.270 7.560 1.00 93.69 213 LEU A CA 1
ATOM 1663 C C . LEU A 1 213 ? -1.909 -0.490 8.039 1.00 93.69 213 LEU A C 1
ATOM 1665 O O . LEU A 1 213 ? -1.773 -1.462 8.769 1.00 93.69 213 LEU A O 1
ATOM 1669 N N . SER A 1 214 ? -3.097 -0.090 7.584 1.00 92.19 214 SER A N 1
ATOM 1670 C CA . SER A 1 214 ? -4.363 -0.764 7.898 1.00 92.19 214 SER A CA 1
ATOM 1671 C C . SER A 1 214 ? -4.307 -2.255 7.550 1.00 92.19 214 SER A C 1
ATOM 1673 O O . SER A 1 214 ? -4.690 -3.103 8.353 1.00 92.19 214 SER A O 1
ATOM 1675 N N . MET A 1 215 ? -3.758 -2.584 6.379 1.00 92.38 215 MET A N 1
ATOM 1676 C CA . MET A 1 215 ? -3.604 -3.961 5.920 1.00 92.38 215 MET A CA 1
ATOM 1677 C C . MET A 1 215 ? -2.630 -4.763 6.785 1.00 92.38 215 MET A C 1
ATOM 1679 O O . MET A 1 215 ? -2.980 -5.844 7.249 1.00 92.38 215 MET A O 1
ATOM 1683 N N . ILE A 1 216 ? -1.439 -4.219 7.056 1.00 91.06 216 ILE A N 1
ATOM 1684 C CA . ILE A 1 216 ? -0.428 -4.878 7.893 1.00 91.06 216 ILE A CA 1
ATOM 1685 C C . ILE A 1 216 ? -0.932 -5.055 9.329 1.00 91.06 216 ILE A C 1
ATOM 1687 O O . ILE A 1 216 ? -0.709 -6.100 9.936 1.00 91.06 216 ILE A O 1
ATOM 1691 N N . LEU A 1 217 ? -1.620 -4.055 9.883 1.00 87.25 217 LEU A N 1
ATOM 1692 C CA . LEU A 1 217 ? -2.218 -4.138 11.215 1.00 87.25 217 LEU A CA 1
ATOM 1693 C C . LEU A 1 217 ? -3.312 -5.202 11.278 1.00 87.25 217 LEU A C 1
ATOM 1695 O O . LEU A 1 217 ? -3.418 -5.872 12.296 1.00 87.25 217 LEU A O 1
ATOM 1699 N N . GLY A 1 218 ? -4.072 -5.394 10.198 1.00 86.19 218 GLY A N 1
ATOM 1700 C CA . GLY A 1 218 ? -5.067 -6.462 10.083 1.00 86.19 218 GLY A CA 1
ATOM 1701 C C . GLY A 1 218 ? -4.474 -7.871 9.964 1.00 86.19 218 GLY A C 1
ATOM 1702 O O . GLY A 1 218 ? -5.204 -8.853 10.094 1.00 86.19 218 GLY A O 1
ATOM 1703 N N . TRP A 1 219 ? -3.166 -8.015 9.735 1.00 85.94 219 TRP A N 1
ATOM 1704 C CA . TRP A 1 219 ? -2.511 -9.321 9.757 1.00 85.94 219 TRP A CA 1
ATOM 1705 C C . TRP A 1 219 ? -2.309 -9.769 11.207 1.00 85.94 219 TRP A C 1
ATOM 1707 O O . TRP A 1 219 ? -1.470 -9.223 11.914 1.00 85.94 219 TRP A O 1
ATOM 1717 N N . GLU A 1 220 ? -3.030 -10.793 11.661 1.00 76.06 220 GLU A N 1
ATOM 1718 C CA . GLU A 1 220 ? -2.955 -11.237 13.065 1.00 76.06 220 GLU A CA 1
ATOM 1719 C C . GLU A 1 220 ? -1.598 -11.846 13.454 1.00 76.06 220 GLU A C 1
ATOM 1721 O O . GLU A 1 220 ? -1.209 -11.825 14.624 1.00 76.06 220 GLU A O 1
ATOM 1726 N N . LYS A 1 221 ? -0.867 -12.393 12.476 1.00 72.94 221 LYS A N 1
ATOM 1727 C CA . LYS A 1 221 ? 0.422 -13.065 12.678 1.00 72.94 221 LYS A CA 1
ATOM 1728 C C . LYS A 1 221 ? 1.448 -12.667 11.620 1.00 72.94 221 LYS A C 1
ATOM 1730 O O . LYS A 1 221 ? 1.117 -12.553 10.431 1.00 72.94 221 LYS A O 1
ATOM 1735 N N . PHE A 1 222 ? 2.700 -12.528 12.055 1.00 72.06 222 PHE A N 1
ATOM 1736 C CA . PHE A 1 222 ? 3.890 -12.389 11.214 1.00 72.06 222 PHE A CA 1
ATOM 1737 C C . PHE A 1 222 ? 4.735 -13.664 11.352 1.00 72.06 222 PHE A C 1
ATOM 1739 O O . PHE A 1 222 ? 5.551 -13.794 12.264 1.00 72.06 222 PHE A O 1
ATOM 1746 N N . GLY A 1 223 ? 4.493 -14.636 10.471 1.00 67.00 223 GLY A N 1
ATOM 1747 C CA . GLY A 1 223 ? 5.028 -15.992 10.625 1.00 67.00 223 GLY A CA 1
ATOM 1748 C C . GLY A 1 223 ? 4.348 -16.718 11.789 1.00 67.00 223 GLY A C 1
ATOM 1749 O O . GLY A 1 223 ? 3.136 -16.595 11.977 1.00 67.00 223 GLY A O 1
ATOM 1750 N N . SER A 1 224 ? 5.141 -17.394 12.617 1.00 60.72 224 SER A N 1
ATOM 1751 C CA . SER A 1 224 ? 4.676 -18.051 13.844 1.00 60.72 224 SER A CA 1
ATOM 1752 C C . SER A 1 224 ? 4.469 -17.093 15.026 1.00 60.72 224 SER A C 1
ATOM 1754 O O . SER A 1 224 ? 3.966 -17.508 16.070 1.00 60.72 224 SER A O 1
ATOM 1756 N N . GLN A 1 225 ? 4.851 -15.818 14.888 1.00 65.00 225 GLN A N 1
ATOM 1757 C CA . GLN A 1 225 ? 4.722 -14.811 15.941 1.00 65.00 225 GLN A CA 1
ATOM 1758 C C . GLN A 1 225 ? 3.418 -14.022 15.799 1.00 65.00 225 GLN A C 1
ATOM 1760 O O . GLN A 1 225 ? 3.021 -13.639 14.696 1.00 65.00 225 GLN A O 1
ATOM 1765 N N . GLU A 1 226 ? 2.766 -13.736 16.928 1.00 66.44 226 GLU A N 1
ATOM 1766 C CA . GLU A 1 226 ? 1.651 -12.789 16.956 1.00 66.44 226 GLU A CA 1
ATOM 1767 C C . GLU A 1 226 ? 2.106 -11.409 16.475 1.00 66.44 226 GLU A C 1
ATOM 1769 O O . GLU A 1 226 ? 3.239 -10.978 16.717 1.00 66.44 226 GLU A O 1
ATOM 1774 N N . ASN A 1 227 ? 1.205 -10.690 15.808 1.00 69.38 227 ASN A N 1
ATOM 1775 C CA . ASN A 1 227 ? 1.434 -9.298 15.459 1.00 69.38 227 ASN A CA 1
ATOM 1776 C C . ASN A 1 227 ? 1.372 -8.417 16.719 1.00 69.38 227 ASN A C 1
ATOM 1778 O O . ASN A 1 227 ? 0.374 -7.762 17.018 1.00 69.38 227 ASN A O 1
ATOM 1782 N N . MET A 1 228 ? 2.485 -8.377 17.450 1.00 66.56 228 MET A N 1
ATOM 1783 C CA . MET A 1 228 ? 2.667 -7.484 18.596 1.00 66.56 228 MET A CA 1
ATOM 1784 C C . MET A 1 228 ? 2.805 -6.019 18.162 1.00 66.56 228 MET A C 1
ATOM 1786 O O . MET A 1 228 ? 2.635 -5.117 18.977 1.00 66.56 228 MET A O 1
ATOM 1790 N N . VAL A 1 229 ? 3.086 -5.755 16.878 1.00 61.69 229 VAL A N 1
ATOM 1791 C CA . VAL A 1 229 ? 3.304 -4.389 16.385 1.00 61.69 229 VAL A CA 1
ATOM 1792 C C . VAL A 1 229 ? 2.013 -3.580 16.445 1.00 61.69 229 VAL A C 1
ATOM 1794 O O . VAL A 1 229 ? 2.038 -2.454 16.928 1.00 61.69 229 VAL A O 1
ATOM 1797 N N . GLY A 1 230 ? 0.873 -4.160 16.061 1.00 59.12 230 GLY A N 1
ATOM 1798 C CA . GLY A 1 230 ? -0.419 -3.486 16.217 1.00 59.12 230 GLY A CA 1
ATOM 1799 C C . GLY A 1 230 ? -0.863 -3.313 17.672 1.00 59.12 230 GLY A C 1
ATOM 1800 O O . GLY A 1 230 ? -1.525 -2.330 18.003 1.00 59.12 230 GLY A O 1
ATOM 1801 N N . ARG A 1 231 ? -0.460 -4.225 18.566 1.00 67.19 231 ARG A N 1
ATOM 1802 C CA . ARG A 1 231 ? -0.820 -4.160 19.992 1.00 67.19 231 ARG A CA 1
ATOM 1803 C C . ARG A 1 231 ? -0.023 -3.114 20.763 1.00 67.19 231 ARG A C 1
ATOM 1805 O O . ARG A 1 231 ? -0.586 -2.457 21.632 1.00 67.19 231 ARG A O 1
ATOM 1812 N N . GLU A 1 232 ? 1.252 -2.933 20.430 1.00 75.00 232 GLU A N 1
ATOM 1813 C CA . GLU A 1 232 ? 2.180 -2.087 21.192 1.00 75.00 232 GLU A CA 1
ATOM 1814 C C . GLU A 1 232 ? 2.635 -0.820 20.442 1.00 75.00 232 GLU A C 1
ATOM 1816 O O . GLU A 1 232 ? 3.435 -0.046 20.979 1.00 75.00 232 GLU A O 1
ATOM 1821 N N . SER A 1 233 ? 2.157 -0.568 19.213 1.00 77.81 233 SER A N 1
ATOM 1822 C CA . SER A 1 233 ? 2.572 0.618 18.449 1.00 77.81 233 SER A CA 1
ATOM 1823 C C . SER A 1 233 ? 2.110 1.912 19.125 1.00 77.81 233 SER A C 1
ATOM 1825 O O . SER A 1 233 ? 0.934 2.288 19.113 1.00 77.81 233 SER A O 1
ATOM 1827 N N . LYS A 1 234 ? 3.088 2.647 19.664 1.00 85.06 234 LYS A N 1
ATOM 1828 C CA . LYS A 1 234 ? 2.905 3.999 20.207 1.00 85.06 234 LYS A CA 1
ATOM 1829 C C . LYS A 1 234 ? 2.459 4.993 19.134 1.00 85.06 234 LYS A C 1
ATOM 1831 O O . LYS A 1 234 ? 1.716 5.916 19.446 1.00 85.06 234 LYS A O 1
ATOM 1836 N N . TRP A 1 235 ? 2.885 4.798 17.887 1.00 85.75 235 TRP A N 1
ATOM 1837 C CA . TRP A 1 235 ? 2.488 5.643 16.761 1.00 85.75 235 TRP A CA 1
ATOM 1838 C C . TRP A 1 235 ? 1.034 5.420 16.377 1.00 85.75 235 TRP A C 1
ATOM 1840 O O . TRP A 1 235 ? 0.288 6.385 16.253 1.00 85.75 235 TRP A O 1
ATOM 1850 N N . SER A 1 236 ? 0.607 4.161 16.267 1.00 84.75 236 SER A N 1
ATOM 1851 C CA . SER A 1 236 ? -0.800 3.835 16.027 1.00 84.75 236 SER A CA 1
ATOM 1852 C C . SER A 1 236 ? -1.682 4.406 17.138 1.00 84.75 236 SER A C 1
ATOM 1854 O O . SER A 1 236 ? -2.691 5.039 16.843 1.00 84.75 236 SER A O 1
ATOM 1856 N N . ARG A 1 237 ? -1.256 4.286 18.404 1.00 89.12 237 ARG A N 1
ATOM 1857 C CA . ARG A 1 237 ? -1.942 4.913 19.540 1.00 89.12 237 ARG A CA 1
ATOM 1858 C C . ARG A 1 237 ? -2.046 6.433 19.405 1.00 89.12 237 ARG A C 1
ATOM 1860 O O . ARG A 1 237 ? -3.145 6.957 19.535 1.00 89.12 237 ARG A O 1
ATOM 1867 N N . LEU A 1 238 ? -0.948 7.120 19.091 1.00 88.19 238 LEU A N 1
ATOM 1868 C CA . LEU A 1 238 ? -0.941 8.572 18.889 1.00 88.19 238 LEU A CA 1
ATOM 1869 C C . LEU A 1 238 ? -1.909 8.998 17.771 1.00 88.19 238 LEU A C 1
ATOM 1871 O O . LEU A 1 238 ? -2.689 9.927 17.953 1.00 88.19 238 LEU A O 1
ATOM 1875 N N . ILE A 1 239 ? -1.899 8.294 16.632 1.00 87.50 239 ILE A N 1
ATOM 1876 C CA . ILE A 1 239 ? -2.815 8.568 15.511 1.00 87.50 239 ILE A CA 1
ATOM 1877 C C . ILE A 1 239 ? -4.275 8.409 15.964 1.00 87.50 239 ILE A C 1
ATOM 1879 O O . ILE A 1 239 ? -5.126 9.205 15.569 1.00 87.50 239 ILE A O 1
ATOM 1883 N N . MET A 1 240 ? -4.581 7.402 16.792 1.00 89.50 240 MET A N 1
ATOM 1884 C CA . MET A 1 240 ? -5.936 7.190 17.313 1.00 89.50 240 MET A CA 1
ATOM 1885 C C . MET A 1 240 ? -6.351 8.240 18.347 1.00 89.50 240 MET A C 1
ATOM 1887 O O . MET A 1 240 ? -7.497 8.678 18.320 1.00 89.50 240 MET A O 1
ATOM 1891 N N . GLU A 1 241 ? -5.448 8.664 19.231 1.00 88.88 241 GLU A N 1
ATOM 1892 C CA . GLU A 1 241 ? -5.719 9.715 20.220 1.00 88.88 241 GLU A CA 1
ATOM 1893 C C . GLU A 1 241 ? -6.032 11.051 19.523 1.00 88.88 241 GLU A C 1
ATOM 1895 O O . GLU A 1 241 ? -7.068 11.659 19.796 1.00 88.88 241 GLU A O 1
ATOM 1900 N N . GLU A 1 242 ? -5.226 11.453 18.535 1.00 86.12 242 GLU A N 1
ATOM 1901 C CA . GLU A 1 242 ? -5.494 12.643 17.708 1.00 86.12 242 GLU A CA 1
ATOM 1902 C C . GLU A 1 242 ? -6.805 12.516 16.918 1.00 86.12 242 GLU A C 1
ATOM 1904 O O . GLU A 1 242 ? -7.583 13.468 16.807 1.00 86.12 242 GLU A O 1
ATOM 1909 N N . PHE A 1 243 ? -7.108 11.319 16.411 1.00 88.19 243 PHE A N 1
ATOM 1910 C CA . PHE A 1 243 ? -8.374 11.050 15.735 1.00 88.19 243 PHE A CA 1
ATOM 1911 C C . PHE A 1 243 ? -9.579 11.187 16.657 1.00 88.19 243 PHE A C 1
ATOM 1913 O O . PHE A 1 243 ? -10.584 11.784 16.269 1.00 88.19 243 PHE A O 1
ATOM 1920 N N . ALA A 1 244 ? -9.471 10.710 17.891 1.00 88.19 244 ALA A N 1
ATOM 1921 C CA . ALA A 1 244 ? -10.522 10.848 18.880 1.00 88.19 244 ALA A CA 1
ATOM 1922 C C . ALA A 1 244 ? -10.761 12.323 19.257 1.00 88.19 244 ALA A C 1
ATOM 1924 O O . ALA A 1 244 ? -11.913 12.758 19.349 1.00 88.19 244 ALA A O 1
ATOM 1925 N N . VAL A 1 245 ? -9.698 13.127 19.375 1.00 86.19 245 VAL A N 1
ATOM 1926 C CA . VAL A 1 245 ? -9.805 14.587 19.554 1.00 86.19 245 VAL A CA 1
ATOM 1927 C C . VAL A 1 245 ? -10.484 15.239 18.345 1.00 86.19 245 VAL A C 1
ATOM 1929 O O . VAL A 1 245 ? -11.386 16.058 18.514 1.00 86.19 245 VAL A O 1
ATOM 1932 N N . ALA A 1 246 ? -10.134 14.832 17.123 1.00 84.50 246 ALA A N 1
ATOM 1933 C CA . ALA A 1 246 ? -10.747 15.356 15.900 1.00 84.50 246 ALA A CA 1
ATOM 1934 C C . ALA A 1 246 ? -12.248 15.090 15.797 1.00 84.50 246 ALA A C 1
ATOM 1936 O O . ALA A 1 246 ? -12.985 15.906 15.241 1.00 84.50 246 ALA A O 1
ATOM 1937 N N . LEU A 1 247 ? -12.699 13.954 16.325 1.00 84.81 247 LEU A N 1
ATOM 1938 C CA . LEU A 1 247 ? -14.106 13.579 16.334 1.00 84.81 247 LEU A CA 1
ATOM 1939 C C . LEU A 1 247 ? -14.897 14.237 17.475 1.00 84.81 247 LEU A C 1
ATOM 1941 O O . LEU A 1 247 ? -16.069 14.558 17.293 1.00 84.81 247 LEU A O 1
ATOM 1945 N N . THR A 1 248 ? -14.278 14.447 18.640 1.00 87.00 248 THR A N 1
ATOM 1946 C CA . THR A 1 248 ? -14.935 15.039 19.823 1.00 87.00 248 THR A CA 1
ATOM 1947 C C . THR A 1 248 ? -14.881 16.566 19.849 1.00 87.00 248 THR A C 1
ATOM 1949 O O . THR A 1 248 ? -15.732 17.203 20.465 1.00 87.00 248 THR A O 1
ATOM 1952 N N . ALA A 1 249 ? -13.904 17.176 19.181 1.00 83.00 249 ALA A N 1
ATOM 1953 C CA . ALA A 1 249 ? -13.753 18.623 19.112 1.00 83.00 249 ALA A CA 1
ATOM 1954 C C . ALA A 1 249 ? -13.209 19.068 17.740 1.00 83.00 249 ALA A C 1
ATOM 1956 O O . ALA A 1 249 ? -12.074 19.547 17.645 1.00 83.00 249 ALA A O 1
ATOM 1957 N N . PRO A 1 250 ? -14.020 18.994 16.663 1.00 72.25 250 PRO A N 1
ATOM 1958 C CA . PRO A 1 250 ? -13.574 19.305 15.299 1.00 72.25 250 PRO A CA 1
ATOM 1959 C C . PRO A 1 250 ? -12.966 20.711 15.134 1.00 72.25 250 PRO A C 1
ATOM 1961 O O . PRO A 1 250 ? -12.131 20.935 14.260 1.00 72.25 250 PRO A O 1
ATOM 1964 N N . GLY A 1 251 ? -13.366 21.667 15.982 1.00 70.25 251 GLY A N 1
ATOM 1965 C CA . GLY A 1 251 ? -12.854 23.041 15.980 1.00 70.25 251 GLY A CA 1
ATOM 1966 C C . GLY A 1 251 ? -11.466 23.229 16.607 1.00 70.25 251 GLY A C 1
ATOM 1967 O O . GLY A 1 251 ? -10.897 24.307 16.462 1.00 70.25 251 GLY A O 1
ATOM 1968 N N . LEU A 1 252 ? -10.923 22.216 17.294 1.00 68.94 252 LEU A N 1
ATOM 1969 C CA . LEU A 1 252 ? -9.618 22.279 17.967 1.00 68.94 252 LEU A CA 1
ATOM 1970 C C . LEU A 1 252 ? -8.487 21.624 17.165 1.00 68.94 252 LEU A C 1
ATOM 1972 O O . LEU A 1 252 ? -7.321 21.769 17.526 1.00 68.94 252 LEU A O 1
ATOM 1976 N N . THR A 1 253 ? -8.804 20.924 16.074 1.00 66.25 253 THR A N 1
ATOM 1977 C CA . THR A 1 253 ? -7.790 20.206 15.293 1.00 66.25 253 THR A CA 1
ATOM 1978 C C . THR A 1 253 ? -7.129 21.045 14.216 1.00 66.25 253 THR A C 1
ATOM 1980 O O . THR A 1 253 ? -7.727 21.946 13.624 1.00 66.25 253 THR A O 1
ATOM 1983 N N . SER A 1 254 ? -5.875 20.709 13.925 1.00 64.06 254 SER A N 1
ATOM 1984 C CA . SER A 1 254 ? -5.141 21.288 12.807 1.00 64.06 254 SER A CA 1
ATOM 1985 C C . SER A 1 254 ? -5.812 20.940 11.469 1.00 64.06 254 SER A C 1
ATOM 1987 O O . SER A 1 254 ? -6.349 19.848 11.272 1.00 64.06 254 SER A O 1
ATOM 1989 N N . LYS A 1 255 ? -5.731 21.859 10.496 1.00 61.81 255 LYS A N 1
ATOM 1990 C CA . LYS A 1 255 ? -6.252 21.647 9.129 1.00 61.81 255 LYS A CA 1
ATOM 1991 C C . LYS A 1 255 ? -5.636 20.433 8.416 1.00 61.81 255 LYS A C 1
ATOM 1993 O O . LYS A 1 255 ? -6.209 19.944 7.450 1.00 61.81 255 LYS A O 1
ATOM 1998 N N . SER A 1 256 ? -4.459 19.970 8.841 1.00 58.06 256 SER A N 1
ATOM 1999 C CA . SER A 1 256 ? -3.830 18.774 8.273 1.00 58.06 256 SER A CA 1
ATOM 2000 C C . SER A 1 256 ? -4.555 17.499 8.698 1.00 58.06 256 SER A C 1
ATOM 2002 O O . SER A 1 256 ? -4.715 16.596 7.880 1.00 58.06 256 SER A O 1
ATOM 2004 N N . PHE A 1 257 ? -5.046 17.438 9.939 1.00 62.09 257 PHE A N 1
ATOM 2005 C CA . PHE A 1 257 ? -5.654 16.226 10.482 1.00 62.09 257 PHE A CA 1
ATOM 2006 C C . PHE A 1 257 ? -7.097 16.018 10.000 1.00 62.09 257 PHE A C 1
ATOM 2008 O O . PHE A 1 257 ? -7.526 14.881 9.808 1.00 62.09 257 PHE A O 1
ATOM 2015 N N . SER A 1 258 ? -7.838 17.092 9.695 1.00 61.66 258 SER A N 1
ATOM 2016 C CA . SER A 1 258 ? -9.186 16.975 9.110 1.00 61.66 258 SER A CA 1
ATOM 2017 C C . SER A 1 258 ? -9.186 16.172 7.803 1.00 61.66 258 SER A C 1
ATOM 2019 O O . SER A 1 258 ? -10.092 15.379 7.562 1.00 61.66 258 SER A O 1
ATOM 2021 N N . ASN A 1 259 ? -8.129 16.302 6.994 1.00 64.06 259 ASN A N 1
ATOM 2022 C CA . ASN A 1 259 ? -7.961 15.533 5.756 1.00 64.06 259 ASN A CA 1
ATOM 2023 C C . ASN A 1 259 ? -7.542 14.071 6.009 1.00 64.06 259 ASN A C 1
ATOM 2025 O O . ASN A 1 259 ? -7.713 13.221 5.139 1.00 64.06 259 ASN A O 1
ATOM 2029 N N . GLN A 1 260 ? -7.016 13.767 7.198 1.00 76.44 260 GLN A N 1
ATOM 2030 C CA . GLN A 1 260 ? -6.492 12.455 7.590 1.00 76.44 260 GLN A CA 1
ATOM 2031 C C . GLN A 1 260 ? -7.510 11.610 8.376 1.00 76.44 260 GLN A C 1
ATOM 2033 O O . GLN A 1 260 ? -7.249 10.438 8.645 1.00 76.44 260 GLN A O 1
ATOM 2038 N N . GLN A 1 261 ? -8.702 12.144 8.677 1.00 81.75 261 GLN A N 1
ATOM 2039 C CA . GLN A 1 261 ? -9.771 11.423 9.383 1.00 81.75 261 GLN A CA 1
ATOM 2040 C C . GLN A 1 261 ? -10.154 10.103 8.702 1.00 81.75 261 GLN A C 1
ATOM 2042 O O . GLN A 1 261 ? -10.339 9.093 9.376 1.00 81.75 261 GLN A O 1
ATOM 2047 N N . LYS A 1 262 ? -10.225 10.081 7.366 1.00 86.44 262 LYS A N 1
ATOM 2048 C CA . LYS A 1 262 ? -10.476 8.856 6.587 1.00 86.44 262 LYS A CA 1
ATOM 2049 C C . LYS A 1 262 ? -9.406 7.792 6.844 1.00 86.44 262 LYS A C 1
ATOM 2051 O O . LYS A 1 262 ? -9.723 6.621 7.030 1.00 86.44 262 LYS A O 1
ATOM 2056 N N . ILE A 1 263 ? -8.137 8.198 6.860 1.00 88.50 263 ILE A N 1
ATOM 2057 C CA . ILE A 1 263 ? -7.005 7.292 7.066 1.00 88.50 263 ILE A CA 1
ATOM 2058 C C . ILE A 1 263 ? -7.037 6.730 8.488 1.00 88.50 263 ILE A C 1
ATOM 2060 O O . ILE A 1 263 ? -7.002 5.514 8.668 1.00 88.50 263 ILE A O 1
ATOM 2064 N N . ALA A 1 264 ? -7.178 7.602 9.487 1.00 89.56 264 ALA A N 1
ATOM 2065 C CA . ALA A 1 264 ? -7.260 7.195 10.884 1.00 89.56 264 ALA A CA 1
ATOM 2066 C C . ALA A 1 264 ? -8.478 6.294 11.154 1.00 89.56 264 ALA A C 1
ATOM 2068 O O . ALA A 1 264 ? -8.356 5.288 11.848 1.00 89.56 264 ALA A O 1
ATOM 2069 N N . SER A 1 265 ? -9.626 6.579 10.535 1.00 90.19 265 SER A N 1
ATOM 2070 C CA . SER A 1 265 ? -10.814 5.727 10.618 1.00 90.19 265 SER A CA 1
ATOM 2071 C C . SER A 1 265 ? -10.558 4.312 10.080 1.00 90.19 265 SER A C 1
ATOM 2073 O O . SER A 1 265 ? -10.928 3.337 10.734 1.00 90.19 265 SER A O 1
ATOM 2075 N N . ASN A 1 266 ? -9.870 4.173 8.942 1.00 90.50 266 ASN A N 1
ATOM 2076 C CA . ASN A 1 266 ? -9.521 2.860 8.386 1.00 90.50 266 ASN A CA 1
ATOM 2077 C C . ASN A 1 266 ? -8.530 2.085 9.270 1.00 90.50 266 ASN A C 1
ATOM 2079 O O . ASN A 1 266 ? -8.687 0.873 9.450 1.00 90.50 266 ASN A O 1
ATOM 2083 N N . ILE A 1 267 ? -7.559 2.780 9.870 1.00 91.25 267 ILE A N 1
ATOM 2084 C CA . ILE A 1 267 ? -6.626 2.191 10.841 1.00 91.25 267 ILE A CA 1
ATOM 2085 C C . ILE A 1 267 ? -7.396 1.694 12.073 1.00 91.25 267 ILE A C 1
ATOM 2087 O O . ILE A 1 267 ? -7.225 0.542 12.473 1.00 91.25 267 ILE A O 1
ATOM 2091 N N . ALA A 1 268 ? -8.294 2.518 12.625 1.00 92.44 268 ALA A N 1
ATOM 2092 C CA . ALA A 1 268 ? -9.134 2.163 13.768 1.00 92.44 268 ALA A CA 1
ATOM 2093 C C . ALA A 1 268 ? -9.968 0.907 13.486 1.00 92.44 268 ALA A C 1
ATOM 2095 O O . ALA A 1 268 ? -9.943 -0.039 14.268 1.00 92.44 268 ALA A O 1
ATOM 2096 N N . VAL A 1 269 ? -10.658 0.862 12.340 1.00 92.44 269 VAL A N 1
ATOM 2097 C CA . VAL A 1 269 ? -11.451 -0.305 11.921 1.00 92.44 269 VAL A CA 1
ATOM 2098 C C . VAL A 1 269 ? -10.578 -1.555 11.803 1.00 92.44 269 VAL A C 1
ATOM 2100 O O . VAL A 1 269 ? -10.990 -2.628 12.231 1.00 92.44 269 VAL A O 1
ATOM 2103 N N . SER A 1 270 ? -9.372 -1.436 11.251 1.00 91.19 270 SER A N 1
ATOM 2104 C CA . SER A 1 270 ? -8.469 -2.583 11.078 1.00 91.19 270 SER A CA 1
ATOM 2105 C C . SER A 1 270 ? -7.989 -3.143 12.417 1.00 91.19 270 SER A C 1
ATOM 2107 O O . SER A 1 270 ? -7.985 -4.357 12.602 1.00 91.19 270 SER A O 1
ATOM 2109 N N . LEU A 1 271 ? -7.664 -2.271 13.377 1.00 91.25 271 LEU A N 1
ATOM 2110 C CA . LEU A 1 271 ? -7.301 -2.671 14.740 1.00 91.25 271 LEU A CA 1
ATOM 2111 C C . LEU A 1 271 ? -8.486 -3.263 15.510 1.00 91.25 271 LEU A C 1
ATOM 2113 O O . LEU A 1 271 ? -8.321 -4.239 16.239 1.00 91.25 271 LEU A O 1
ATOM 2117 N N . LEU A 1 272 ? -9.684 -2.697 15.339 1.00 91.94 272 LEU A N 1
ATOM 2118 C CA . LEU A 1 272 ? -10.901 -3.228 15.943 1.00 91.94 272 LEU A CA 1
ATOM 2119 C C . LEU A 1 272 ? -11.237 -4.614 15.388 1.00 91.94 272 LEU A C 1
ATOM 2121 O O . LEU A 1 272 ? -11.714 -5.445 16.142 1.00 91.94 272 LEU A O 1
ATOM 2125 N N . LYS A 1 273 ? -10.953 -4.914 14.118 1.00 91.00 273 LYS A N 1
ATOM 2126 C CA . LYS A 1 273 ? -11.249 -6.226 13.514 1.00 91.00 273 LYS A CA 1
ATOM 2127 C C . LYS A 1 273 ? -10.389 -7.380 14.017 1.00 91.00 273 LYS A C 1
ATOM 2129 O O . LYS A 1 273 ? -10.758 -8.531 13.789 1.00 91.00 273 LYS A O 1
ATOM 2134 N N . LEU A 1 274 ? -9.288 -7.099 14.710 1.00 87.50 274 LEU A N 1
ATOM 2135 C CA . LEU A 1 274 ? -8.443 -8.134 15.296 1.00 87.50 274 LEU A CA 1
ATOM 2136 C C . LEU A 1 274 ? -9.251 -9.055 16.226 1.00 87.50 274 LEU A C 1
ATOM 2138 O O . LEU A 1 274 ? -10.202 -8.625 16.896 1.00 87.50 274 LEU A O 1
ATOM 2142 N N . SER A 1 275 ? -8.871 -10.336 16.283 1.00 86.06 275 SER A N 1
ATOM 2143 C CA . SER A 1 275 ? -9.436 -11.295 17.245 1.00 86.06 275 SER A CA 1
ATOM 2144 C C . SER A 1 275 ? -9.299 -10.798 18.682 1.00 86.06 275 SER A C 1
ATOM 2146 O O . SER A 1 275 ? -10.245 -10.902 19.464 1.00 86.06 275 SER A O 1
ATOM 2148 N N . GLN A 1 276 ? -8.156 -10.191 19.003 1.00 86.62 276 GLN A N 1
ATOM 2149 C CA . GLN A 1 276 ? -7.912 -9.486 20.256 1.00 86.62 276 GLN A CA 1
ATOM 2150 C C . GLN A 1 276 ? -7.598 -8.018 19.968 1.00 86.62 276 GLN A C 1
ATOM 2152 O O . GLN A 1 276 ? -6.540 -7.684 19.432 1.00 86.62 276 GLN A O 1
ATOM 2157 N N . VAL A 1 277 ? -8.534 -7.146 20.337 1.00 89.56 277 VAL A N 1
ATOM 2158 C CA . VAL A 1 277 ? -8.386 -5.694 20.206 1.00 89.56 277 VAL A CA 1
ATOM 2159 C C . VAL A 1 277 ? -7.333 -5.197 21.209 1.00 89.56 277 VAL A C 1
ATOM 2161 O O . VAL A 1 277 ? -7.362 -5.634 22.362 1.00 89.56 277 VAL A O 1
ATOM 2164 N N . PRO A 1 278 ? -6.420 -4.279 20.830 1.00 89.50 278 PRO A N 1
ATOM 2165 C CA . PRO A 1 278 ? -5.456 -3.714 21.771 1.00 89.50 278 PRO A CA 1
ATOM 2166 C C . PRO A 1 278 ? -6.131 -3.057 22.987 1.00 89.50 278 PRO A C 1
ATOM 2168 O O . PRO A 1 278 ? -7.104 -2.310 22.849 1.00 89.50 278 PRO A O 1
ATOM 2171 N N . GLU A 1 279 ? -5.593 -3.287 24.188 1.00 89.44 279 GLU A N 1
ATOM 2172 C CA . GLU A 1 279 ? -6.170 -2.764 25.439 1.00 89.44 279 GLU A CA 1
ATOM 2173 C C . GLU A 1 279 ? -6.223 -1.232 25.468 1.00 89.44 279 GLU A C 1
ATOM 2175 O O . GLU A 1 279 ? -7.211 -0.647 25.914 1.00 89.44 279 GLU A O 1
ATOM 2180 N N . TRP A 1 280 ? -5.192 -0.567 24.936 1.00 90.31 280 TRP A N 1
ATOM 2181 C CA . TRP A 1 280 ? -5.155 0.895 24.832 1.00 90.31 280 TRP A CA 1
ATOM 2182 C C . TRP A 1 280 ? -6.253 1.438 23.905 1.00 90.31 280 TRP A C 1
ATOM 2184 O O . TRP A 1 280 ? -6.757 2.533 24.129 1.00 90.31 280 TRP A O 1
ATOM 2194 N N . LEU A 1 281 ? -6.657 0.675 22.883 1.00 91.31 281 LEU A N 1
ATOM 2195 C CA . LEU A 1 281 ? -7.727 1.072 21.965 1.00 91.31 281 LEU A CA 1
ATOM 2196 C C . LEU A 1 281 ? -9.097 0.888 22.620 1.00 91.31 281 LEU A C 1
ATOM 2198 O O . LEU A 1 281 ? -9.973 1.737 22.485 1.00 91.31 281 LEU A O 1
ATOM 2202 N N . THR A 1 282 ? -9.247 -0.197 23.382 1.00 89.88 282 THR A N 1
ATOM 2203 C CA . THR A 1 282 ? -10.433 -0.454 24.210 1.00 89.88 282 THR A CA 1
ATOM 2204 C C . THR A 1 282 ? -10.640 0.646 25.250 1.00 89.88 282 THR A C 1
ATOM 2206 O O . THR A 1 282 ? -11.765 1.078 25.471 1.00 89.88 282 THR A O 1
ATOM 2209 N N . SER A 1 283 ? -9.560 1.116 25.874 1.00 90.88 283 SER A N 1
ATOM 2210 C CA . SER A 1 283 ? -9.620 2.204 26.857 1.00 90.88 283 SER A CA 1
ATOM 2211 C C . SER A 1 283 ? -9.794 3.585 26.221 1.00 90.88 283 SER A C 1
ATOM 2213 O O . SER A 1 283 ? -10.376 4.457 26.855 1.00 90.88 283 SER A O 1
ATOM 2215 N N . LEU A 1 284 ? -9.350 3.785 24.975 1.00 91.50 284 LEU A N 1
ATOM 2216 C CA . LEU A 1 284 ? -9.600 5.020 24.230 1.00 91.50 284 LEU A CA 1
ATOM 2217 C C . LEU A 1 284 ? -11.081 5.176 23.849 1.00 91.50 284 LEU A C 1
ATOM 2219 O O . LEU A 1 284 ? -11.653 6.248 24.028 1.00 91.50 284 LEU A O 1
ATOM 2223 N N . PHE A 1 285 ? -11.714 4.121 23.329 1.00 91.44 285 PHE A N 1
ATOM 2224 C CA . PHE A 1 285 ? -13.135 4.129 22.960 1.00 91.44 285 PHE A CA 1
ATOM 2225 C C . PHE A 1 285 ? -14.042 3.809 24.155 1.00 91.44 285 PHE A C 1
ATOM 2227 O O . PHE A 1 285 ? -14.848 2.878 24.116 1.00 91.44 285 PHE A O 1
ATOM 2234 N N . ASP A 1 286 ? -13.920 4.596 25.224 1.00 91.88 286 ASP A N 1
ATOM 2235 C CA . ASP A 1 286 ? -14.826 4.502 26.364 1.00 91.88 286 ASP A CA 1
ATOM 2236 C C . ASP A 1 286 ? -16.202 5.135 26.072 1.00 91.88 286 ASP A C 1
ATOM 2238 O O . ASP A 1 286 ? -16.423 5.819 25.065 1.00 91.88 286 ASP A O 1
ATOM 2242 N N . SER A 1 287 ? -17.163 4.909 26.973 1.00 91.31 287 SER A N 1
ATOM 2243 C CA . SER A 1 287 ? -18.525 5.420 26.791 1.00 91.31 287 SER A CA 1
ATOM 2244 C C . SER A 1 287 ? -18.583 6.947 26.717 1.00 91.31 287 SER A C 1
ATOM 2246 O O . SER A 1 287 ? -19.450 7.476 26.026 1.00 91.31 287 SER A O 1
ATOM 2248 N N . SER A 1 288 ? -17.693 7.654 27.418 1.00 91.62 288 SER A N 1
ATOM 2249 C CA . SER A 1 288 ? -17.689 9.117 27.472 1.00 91.62 288 SER A CA 1
ATOM 2250 C C . SER A 1 288 ? -17.188 9.721 26.162 1.00 91.62 288 SER A C 1
ATOM 2252 O O . SER A 1 288 ? -17.816 10.630 25.615 1.00 91.62 288 SER A O 1
ATOM 2254 N N . LEU A 1 289 ? -16.119 9.152 25.604 1.00 91.12 289 LEU A N 1
ATOM 2255 C CA . LEU A 1 289 ? -15.550 9.549 24.331 1.00 91.12 289 LEU A CA 1
ATOM 2256 C C . LEU A 1 289 ? -16.534 9.268 23.202 1.00 91.12 289 LEU A C 1
ATOM 2258 O O . LEU A 1 289 ? -16.792 10.147 22.383 1.00 91.12 289 LEU A O 1
ATOM 2262 N N . ILE A 1 290 ? -17.142 8.079 23.191 1.00 93.25 290 ILE A N 1
ATOM 2263 C CA . ILE A 1 290 ? -18.153 7.716 22.193 1.00 93.25 290 ILE A CA 1
ATOM 2264 C C . ILE A 1 290 ? -19.353 8.667 22.268 1.00 93.25 290 ILE A C 1
ATOM 2266 O O . ILE A 1 290 ? -19.771 9.180 21.231 1.00 93.25 290 ILE A O 1
ATOM 2270 N N . SER A 1 291 ? -19.872 8.956 23.467 1.00 92.94 291 SER A N 1
ATOM 2271 C CA . SER A 1 291 ? -20.934 9.955 23.657 1.00 92.94 291 SER A CA 1
ATOM 2272 C C . SER A 1 291 ? -20.532 11.322 23.095 1.00 92.94 291 SER A C 1
ATOM 2274 O O . SER A 1 291 ? -21.303 11.939 22.360 1.00 92.94 291 SER A O 1
ATOM 2276 N N . GLY A 1 292 ? -19.308 11.773 23.384 1.00 91.00 292 GLY A N 1
ATOM 2277 C CA . GLY A 1 292 ? -18.766 13.030 22.870 1.00 91.00 292 GLY A CA 1
ATOM 2278 C C . GLY A 1 292 ? -18.683 13.062 21.343 1.00 91.00 292 GLY A C 1
ATOM 2279 O O . GLY A 1 292 ? -19.075 14.052 20.729 1.00 91.00 292 GLY A O 1
ATOM 2280 N N . VAL A 1 293 ? -18.231 11.978 20.707 1.00 90.50 293 VAL A N 1
ATOM 2281 C CA . VAL A 1 293 ? -18.205 11.876 19.241 1.00 90.50 293 VAL A CA 1
ATOM 2282 C C . VAL A 1 293 ? -19.621 11.920 18.676 1.00 90.50 293 VAL A C 1
ATOM 2284 O O . VAL A 1 293 ? -19.901 12.741 17.807 1.00 90.50 293 VAL A O 1
ATOM 2287 N N . VAL A 1 294 ? -20.527 11.072 19.175 1.00 90.62 294 VAL A N 1
ATOM 2288 C CA . VAL A 1 294 ? -21.918 10.993 18.695 1.00 90.62 294 VAL A CA 1
ATOM 2289 C C . VAL A 1 294 ? -22.622 12.345 18.826 1.00 90.62 294 VAL A C 1
ATOM 2291 O O . VAL A 1 294 ? -23.305 12.757 17.891 1.00 90.62 294 VAL A O 1
ATOM 2294 N N . GLY A 1 295 ? -22.395 13.072 19.924 1.00 89.31 295 GLY A N 1
ATOM 2295 C CA . GLY A 1 295 ? -22.951 14.410 20.141 1.00 89.31 295 GLY A CA 1
ATOM 2296 C C . GLY A 1 295 ? -22.449 15.482 19.164 1.00 89.31 295 GLY A C 1
ATOM 2297 O O . GLY A 1 295 ? -23.139 16.476 18.952 1.00 89.31 295 GLY A O 1
ATOM 2298 N N . ASN A 1 296 ? -21.284 15.284 18.538 1.00 87.94 296 ASN A N 1
ATOM 2299 C CA . ASN A 1 296 ? -20.719 16.198 17.537 1.00 87.94 296 ASN A CA 1
ATOM 2300 C C . ASN A 1 296 ? -20.992 15.770 16.086 1.00 87.94 296 ASN A C 1
ATOM 2302 O O . ASN A 1 296 ? -20.695 16.514 15.139 1.00 87.94 296 ASN A O 1
ATOM 2306 N N . LEU A 1 297 ? -21.554 14.578 15.875 1.00 86.94 297 LEU A N 1
ATOM 2307 C CA . LEU A 1 297 ? -21.964 14.144 14.550 1.00 86.94 297 LEU A CA 1
ATOM 2308 C C . LEU A 1 297 ? -23.249 14.856 14.113 1.00 86.94 297 LEU A C 1
ATOM 2310 O O . LEU A 1 297 ? -24.173 15.111 14.878 1.00 86.94 297 LEU A O 1
ATOM 2314 N N . SER A 1 298 ? -23.314 15.164 12.826 1.00 83.44 298 SER A N 1
ATOM 2315 C CA . SER A 1 298 ? -24.461 15.753 12.148 1.00 83.44 298 SER A CA 1
ATOM 2316 C C . SER A 1 298 ? -24.589 15.128 10.762 1.00 83.44 298 SER A C 1
ATOM 2318 O O . SER A 1 298 ? -23.612 14.635 10.202 1.00 83.44 298 SER A O 1
ATOM 2320 N N . ALA A 1 299 ? -25.761 15.227 10.133 1.00 77.62 299 ALA A N 1
ATOM 2321 C CA . ALA A 1 299 ? -25.955 14.708 8.773 1.00 77.62 299 ALA A CA 1
ATOM 2322 C C . ALA A 1 299 ? -24.945 15.262 7.737 1.00 77.62 299 ALA A C 1
ATOM 2324 O O . ALA A 1 299 ? -24.758 14.673 6.677 1.00 77.62 299 ALA A O 1
ATOM 2325 N N . ARG A 1 300 ? -24.273 16.385 8.039 1.00 76.00 300 ARG A N 1
ATOM 2326 C CA . ARG A 1 300 ? -23.273 17.022 7.168 1.00 76.00 300 ARG A CA 1
ATOM 2327 C C . ARG A 1 300 ? -21.864 16.437 7.288 1.00 76.00 300 ARG A C 1
ATOM 2329 O O . ARG A 1 300 ? -21.078 16.634 6.369 1.00 76.00 300 ARG A O 1
ATOM 2336 N N . ASN A 1 301 ? -21.524 15.787 8.404 1.00 77.12 301 ASN A N 1
ATOM 2337 C CA . ASN A 1 301 ? -20.170 15.275 8.669 1.00 77.12 301 ASN A CA 1
ATOM 2338 C C . ASN A 1 301 ? -20.105 13.740 8.786 1.00 77.12 301 ASN A C 1
ATOM 2340 O O . ASN A 1 301 ? -19.029 13.186 8.998 1.00 77.12 301 ASN A O 1
ATOM 2344 N N . VAL A 1 302 ? -21.229 13.045 8.590 1.00 82.12 302 VAL A N 1
ATOM 2345 C CA . VAL A 1 302 ? -21.254 11.586 8.449 1.00 82.12 302 VAL A CA 1
ATOM 2346 C C . VAL A 1 302 ? -20.648 11.192 7.105 1.00 82.12 302 VAL A C 1
ATOM 2348 O O . VAL A 1 302 ? -21.141 11.595 6.054 1.00 82.12 302 VAL A O 1
ATOM 2351 N N . THR A 1 303 ? -19.602 10.367 7.135 1.00 83.31 303 THR A N 1
ATOM 2352 C CA . THR A 1 303 ? -18.974 9.765 5.950 1.00 83.31 303 THR A CA 1
ATOM 2353 C C . THR A 1 303 ? -19.086 8.239 5.986 1.00 83.31 303 THR A C 1
ATOM 2355 O O . THR A 1 303 ? -19.438 7.646 7.008 1.00 83.31 303 THR A O 1
ATOM 2358 N N . ALA A 1 304 ? -18.762 7.574 4.872 1.00 84.69 304 ALA A N 1
ATOM 2359 C CA . ALA A 1 304 ? -18.783 6.113 4.796 1.00 84.69 304 ALA A CA 1
ATOM 2360 C C . ALA A 1 304 ? -17.778 5.474 5.769 1.00 84.69 304 ALA A C 1
ATOM 2362 O O . ALA A 1 304 ? -18.035 4.395 6.297 1.00 84.69 304 ALA A O 1
ATOM 2363 N N . ASP A 1 305 ? -16.657 6.147 6.030 1.00 85.06 305 ASP A N 1
ATOM 2364 C CA . ASP A 1 305 ? -15.621 5.668 6.945 1.00 85.06 305 ASP A CA 1
ATOM 2365 C C . ASP A 1 305 ? -16.079 5.789 8.409 1.00 85.06 305 ASP A C 1
ATOM 2367 O O . ASP A 1 305 ? -15.951 4.834 9.172 1.00 85.06 305 ASP A O 1
ATOM 2371 N N . ILE A 1 306 ? -16.764 6.884 8.771 1.00 86.81 306 ILE A N 1
ATOM 2372 C CA . ILE A 1 306 ? -17.414 7.024 10.087 1.00 86.81 306 ILE A CA 1
ATOM 2373 C C . ILE A 1 306 ? -18.464 5.929 10.305 1.00 86.81 306 ILE A C 1
ATOM 2375 O O . ILE A 1 306 ? -18.498 5.302 11.362 1.00 86.81 306 ILE A O 1
ATOM 2379 N N . VAL A 1 307 ? -19.289 5.635 9.299 1.00 87.75 307 VAL A N 1
ATOM 2380 C CA . VAL A 1 307 ? -20.286 4.553 9.385 1.00 87.75 307 VAL A CA 1
ATOM 2381 C C . VAL A 1 307 ? -19.606 3.196 9.590 1.00 87.75 307 VAL A C 1
ATOM 2383 O O . VAL A 1 307 ? -20.044 2.415 10.437 1.00 87.75 307 VAL A O 1
ATOM 2386 N N . LYS A 1 308 ? -18.514 2.910 8.865 1.00 90.25 308 LYS A N 1
ATOM 2387 C CA . LYS A 1 308 ? -17.728 1.676 9.051 1.00 90.25 308 LYS A CA 1
ATOM 2388 C C . LYS A 1 308 ? -17.139 1.581 10.458 1.00 90.25 308 LYS A C 1
ATOM 2390 O O . LYS A 1 308 ? -17.220 0.515 11.059 1.00 90.25 308 LYS A O 1
ATOM 2395 N N . LEU A 1 309 ? -16.603 2.680 10.993 1.00 91.88 309 LEU A N 1
ATOM 2396 C CA . LEU A 1 309 ? -16.079 2.738 12.358 1.00 91.88 309 LEU A CA 1
ATOM 2397 C C . LEU A 1 309 ? -17.151 2.363 13.384 1.00 91.88 309 LEU A C 1
ATOM 2399 O O . LEU A 1 309 ? -16.944 1.453 14.182 1.00 91.88 309 LEU A O 1
ATOM 2403 N N . PHE A 1 310 ? -18.314 3.013 13.334 1.00 92.62 310 PHE A N 1
ATOM 2404 C CA . PHE A 1 310 ? -19.400 2.723 14.272 1.00 92.62 310 PHE A CA 1
ATOM 2405 C C . PHE A 1 310 ? -20.002 1.327 14.085 1.00 92.62 310 PHE A C 1
ATOM 2407 O O . PHE A 1 310 ? -20.389 0.704 15.071 1.00 92.62 310 PHE A O 1
ATOM 2414 N N . SER A 1 311 ? -20.022 0.800 12.857 1.00 91.19 311 SER A N 1
ATOM 2415 C CA . SER A 1 311 ? -20.413 -0.595 12.598 1.00 91.19 311 SER A CA 1
ATOM 2416 C C . SER A 1 311 ? -19.489 -1.577 13.323 1.00 91.19 311 SER A C 1
ATOM 2418 O O . SER A 1 311 ? -19.945 -2.549 13.927 1.00 91.19 311 SER A O 1
ATOM 2420 N N . GLU A 1 312 ? -18.181 -1.324 13.286 1.00 93.31 312 GLU A N 1
ATOM 2421 C CA . GLU A 1 312 ? -17.201 -2.192 13.936 1.00 93.31 312 GLU A CA 1
ATOM 2422 C C . GLU A 1 312 ? -17.245 -2.044 15.466 1.00 93.31 312 GLU A C 1
ATOM 2424 O O . GLU A 1 312 ? -17.255 -3.044 16.183 1.00 93.31 312 GLU A O 1
ATOM 2429 N N . LEU A 1 313 ? -17.389 -0.816 15.981 1.00 93.19 313 LEU A N 1
ATOM 2430 C CA . LEU A 1 313 ? -17.600 -0.568 17.414 1.00 93.19 313 LEU A CA 1
ATOM 2431 C C . LEU A 1 313 ? -18.861 -1.273 17.938 1.00 93.19 313 LEU A C 1
ATOM 2433 O O . LEU A 1 313 ? -18.848 -1.828 19.038 1.00 93.19 313 LEU A O 1
ATOM 2437 N N . MET A 1 314 ? -19.938 -1.295 17.146 1.00 92.56 314 MET A N 1
ATOM 2438 C CA . MET A 1 314 ? -21.157 -2.045 17.458 1.00 92.56 314 MET A CA 1
ATOM 2439 C C . MET A 1 314 ? -20.890 -3.552 17.499 1.00 92.56 314 MET A C 1
ATOM 2441 O O . MET A 1 314 ? -21.264 -4.217 18.463 1.00 92.56 314 MET A O 1
ATOM 2445 N N . THR A 1 315 ? -20.197 -4.081 16.488 1.00 92.62 315 THR A N 1
ATOM 2446 C CA . THR A 1 315 ? -19.851 -5.509 16.382 1.00 92.62 315 THR A CA 1
ATOM 2447 C C . THR A 1 315 ? -19.028 -5.979 17.583 1.00 92.62 315 THR A C 1
ATOM 2449 O O . THR A 1 315 ? -19.265 -7.062 18.122 1.00 92.62 315 THR A O 1
ATOM 2452 N N . LYS A 1 316 ? -18.109 -5.136 18.065 1.00 91.50 316 LYS A N 1
ATOM 2453 C CA . LYS A 1 316 ? -17.296 -5.388 19.264 1.00 91.50 316 LYS A CA 1
ATOM 2454 C C . LYS A 1 316 ? -17.974 -5.013 20.587 1.00 91.50 316 LYS A C 1
ATOM 2456 O O . LYS A 1 316 ? -17.369 -5.194 21.638 1.00 91.50 316 LYS A O 1
ATOM 2461 N N . LYS A 1 317 ? -19.237 -4.571 20.554 1.00 91.75 317 LYS A N 1
ATOM 2462 C CA . LYS A 1 317 ? -20.061 -4.227 21.727 1.00 91.75 317 LYS A CA 1
ATOM 2463 C C . LYS A 1 317 ? -19.511 -3.069 22.572 1.00 91.75 317 LYS A C 1
ATOM 2465 O O . LYS A 1 317 ? -19.721 -3.037 23.780 1.00 91.75 317 LYS A O 1
ATOM 2470 N N . TYR A 1 318 ? -18.857 -2.097 21.936 1.00 92.81 318 TYR A N 1
ATOM 2471 C CA . TYR A 1 318 ? -18.439 -0.850 22.593 1.00 92.81 318 TYR A CA 1
ATOM 2472 C C . TYR A 1 318 ? -19.569 0.188 22.694 1.00 92.81 318 TYR A C 1
ATOM 2474 O O . TYR A 1 318 ? -19.462 1.158 23.440 1.00 92.81 318 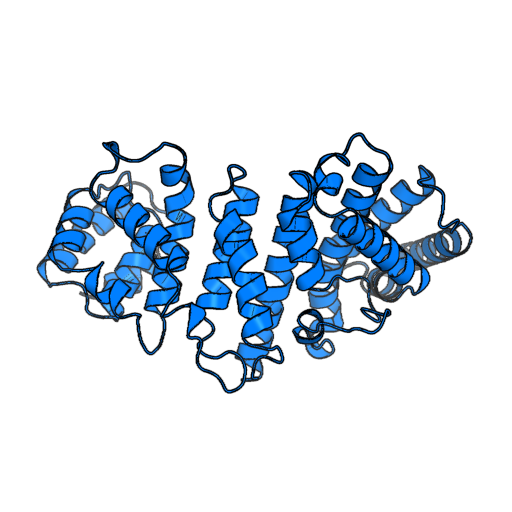TYR A O 1
ATOM 2482 N N . LEU A 1 319 ? -20.662 0.013 21.945 1.00 92.75 319 LEU A N 1
ATOM 2483 C CA . LEU A 1 319 ? -21.789 0.947 21.942 1.00 92.75 319 LEU A CA 1
ATOM 2484 C C . LEU A 1 319 ? -22.844 0.565 22.989 1.00 92.75 319 LEU A C 1
ATOM 2486 O O . LEU A 1 319 ? -23.250 -0.593 23.079 1.00 92.75 319 LEU A O 1
ATOM 2490 N N . THR A 1 320 ? -23.333 1.556 23.735 1.00 92.69 320 THR A N 1
ATOM 2491 C CA . THR A 1 320 ? -24.513 1.423 24.598 1.00 92.69 320 THR A CA 1
ATOM 2492 C C . THR A 1 320 ? -25.790 1.535 23.765 1.00 92.69 320 THR A C 1
ATOM 2494 O O . THR A 1 320 ? -25.768 2.047 22.644 1.00 92.69 320 THR A O 1
ATOM 2497 N N . GLN A 1 321 ? -26.931 1.125 24.323 1.00 90.31 321 GLN A N 1
ATOM 2498 C CA . GLN A 1 321 ? -28.221 1.246 23.636 1.00 90.31 321 GLN A CA 1
ATOM 2499 C C . GLN A 1 321 ? -28.542 2.698 23.235 1.00 90.31 321 GLN A C 1
ATOM 2501 O O . GLN A 1 321 ? -29.087 2.941 22.161 1.00 90.31 321 GLN A O 1
ATOM 2506 N N . GLU A 1 322 ? -28.162 3.666 24.069 1.00 91.06 322 GLU A N 1
ATOM 2507 C CA . GLU A 1 322 ? -28.349 5.093 23.796 1.00 91.06 322 GLU A CA 1
ATOM 2508 C C . GLU A 1 322 ? -27.520 5.566 22.593 1.00 91.06 322 GLU A C 1
ATOM 2510 O O . GLU A 1 322 ? -28.034 6.277 21.721 1.00 91.06 322 GLU A O 1
ATOM 2515 N N . HIS A 1 323 ? -26.264 5.114 22.491 1.00 92.50 323 HIS A N 1
ATOM 2516 C CA . HIS A 1 323 ? -25.422 5.389 21.326 1.00 92.50 323 HIS A CA 1
ATOM 2517 C C . HIS A 1 323 ? -26.052 4.823 20.050 1.00 92.50 323 HIS A C 1
ATOM 2519 O O . HIS A 1 323 ? -26.110 5.517 19.036 1.00 92.50 323 HIS A O 1
ATOM 2525 N N . VAL A 1 324 ? -26.558 3.585 20.103 1.00 89.06 324 VAL A N 1
ATOM 2526 C CA . VAL A 1 324 ? -27.175 2.917 18.947 1.00 89.06 324 VAL A CA 1
ATOM 2527 C C . VAL A 1 324 ? -28.399 3.682 18.450 1.00 89.06 324 VAL A C 1
ATOM 2529 O O . VAL A 1 324 ? -28.486 3.975 17.260 1.00 89.06 324 VAL A O 1
ATOM 2532 N N . VAL A 1 325 ? -29.310 4.068 19.348 1.00 89.06 325 VAL A N 1
ATOM 2533 C CA . VAL A 1 325 ? -30.514 4.836 18.983 1.00 89.06 325 VAL A CA 1
ATOM 2534 C C . VAL A 1 325 ? -30.146 6.192 18.372 1.00 89.06 325 VAL A C 1
ATOM 2536 O O . VAL A 1 325 ? -30.709 6.591 17.350 1.00 89.06 325 VAL A O 1
ATOM 2539 N N . SER A 1 326 ? -29.168 6.888 18.954 1.00 89.44 326 SER A N 1
ATOM 2540 C CA . SER A 1 326 ? -28.714 8.193 18.457 1.00 89.44 326 SER A CA 1
ATOM 2541 C C . SER A 1 326 ? -28.112 8.097 17.052 1.00 89.44 326 SER A C 1
ATOM 2543 O O . SER A 1 326 ? -28.469 8.875 16.165 1.00 89.44 326 SER A O 1
ATOM 2545 N N . LEU A 1 327 ? -27.249 7.104 16.821 1.00 89.12 327 LEU A N 1
ATOM 2546 C CA . LEU A 1 327 ? -26.639 6.844 15.515 1.00 89.12 327 LEU A CA 1
ATOM 2547 C C . LEU A 1 327 ? -27.672 6.404 14.474 1.00 89.12 327 LEU A C 1
ATOM 2549 O O . LEU A 1 327 ? -27.621 6.870 13.337 1.00 89.12 327 LEU A O 1
ATOM 2553 N N . HIS A 1 328 ? -28.633 5.560 14.859 1.00 85.25 328 HIS A N 1
ATOM 2554 C CA . HIS A 1 328 ? -29.726 5.134 13.987 1.00 85.25 328 HIS A CA 1
ATOM 2555 C C . HIS A 1 328 ? -30.508 6.342 13.455 1.00 85.25 328 HIS A C 1
ATOM 2557 O O . HIS A 1 328 ? -30.644 6.519 12.242 1.00 85.25 328 HIS A O 1
ATOM 2563 N N . ASN A 1 329 ? -30.949 7.225 14.356 1.00 85.75 329 ASN A N 1
ATOM 2564 C CA . ASN A 1 329 ? -31.696 8.428 13.991 1.00 85.75 329 ASN A CA 1
ATOM 2565 C C . ASN A 1 329 ? -30.877 9.346 13.072 1.00 85.75 329 ASN A C 1
ATOM 2567 O O . ASN A 1 329 ? -31.379 9.833 12.057 1.00 85.75 329 ASN A O 1
ATOM 2571 N N . LEU A 1 330 ? -29.596 9.547 13.390 1.00 85.12 330 LEU A N 1
ATOM 2572 C CA . LEU A 1 330 ? -28.681 10.362 12.595 1.00 85.12 330 LEU A CA 1
ATOM 2573 C C . LEU A 1 330 ? -28.510 9.808 11.168 1.00 85.12 330 LEU A C 1
ATOM 2575 O O . LEU A 1 330 ? -28.608 10.545 10.179 1.00 85.12 330 LEU A O 1
ATOM 2579 N N . PHE A 1 331 ? -28.262 8.504 11.043 1.00 80.94 331 PHE A N 1
ATOM 2580 C CA . PHE A 1 331 ? -28.044 7.859 9.752 1.00 80.94 331 PHE A CA 1
ATOM 2581 C C . PHE A 1 331 ? -29.320 7.813 8.910 1.00 80.94 331 PHE A C 1
ATOM 2583 O O . PHE A 1 331 ? -29.253 8.076 7.709 1.00 80.94 331 PHE A O 1
ATOM 2590 N N . GLN A 1 332 ? -30.487 7.600 9.520 1.00 75.50 332 GLN A N 1
ATOM 2591 C CA . GLN A 1 332 ? -31.775 7.656 8.826 1.00 75.50 332 GLN A CA 1
ATOM 2592 C C . GLN A 1 332 ? -32.040 9.040 8.205 1.00 75.50 332 GLN A C 1
ATOM 2594 O O . GLN A 1 332 ? -32.443 9.139 7.044 1.00 75.50 332 GLN A O 1
ATOM 2599 N N . VAL A 1 333 ? -31.747 10.121 8.935 1.00 71.25 333 VAL A N 1
ATOM 2600 C CA . VAL A 1 333 ? -31.871 11.502 8.427 1.00 71.25 333 VAL A CA 1
ATOM 2601 C C . VAL A 1 333 ? -30.891 11.775 7.277 1.00 71.25 333 VAL A C 1
ATOM 2603 O O . VAL A 1 333 ? -31.229 12.458 6.305 1.00 71.25 333 VAL A O 1
ATOM 2606 N N . SER A 1 334 ? -29.689 11.205 7.351 1.00 68.25 334 SER A N 1
ATOM 2607 C CA . SER A 1 334 ? -28.641 11.356 6.331 1.00 68.25 334 SER A CA 1
ATOM 2608 C C . SER A 1 334 ? -28.992 10.631 5.020 1.00 68.25 334 SER A C 1
ATOM 2610 O O . SER A 1 334 ? -28.720 11.133 3.931 1.00 68.25 334 SER A O 1
ATOM 2612 N N . ILE A 1 335 ? -29.673 9.482 5.102 1.00 62.97 335 ILE A N 1
ATOM 2613 C CA . ILE A 1 335 ? -30.182 8.740 3.935 1.00 62.97 335 ILE A CA 1
ATOM 2614 C C . ILE A 1 335 ? -31.239 9.552 3.172 1.00 62.97 335 ILE A C 1
ATOM 2616 O O . ILE A 1 335 ? -31.193 9.624 1.942 1.00 62.97 335 ILE A O 1
ATOM 2620 N N . ASN A 1 336 ? -32.153 10.210 3.890 1.00 57.69 336 ASN A N 1
ATOM 2621 C CA . ASN A 1 336 ? -33.262 10.969 3.301 1.00 57.69 336 ASN A CA 1
ATOM 2622 C C . ASN A 1 336 ? -32.830 12.278 2.613 1.00 57.69 336 ASN A C 1
ATOM 2624 O O . ASN A 1 336 ? -33.647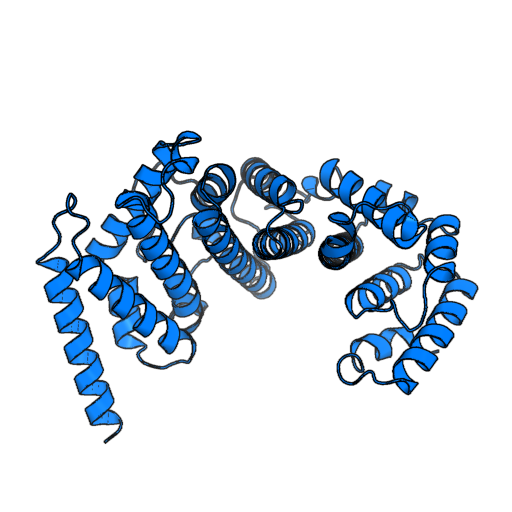 12.916 1.954 1.00 57.69 336 ASN A O 1
ATOM 2628 N N . SER A 1 337 ? -31.563 12.685 2.754 1.00 54.34 337 SER A N 1
ATOM 2629 C CA . SER A 1 337 ? -31.055 13.998 2.333 1.00 54.34 337 SER A CA 1
ATOM 2630 C C . SER A 1 337 ? -30.019 13.981 1.189 1.00 54.34 337 SER A C 1
ATOM 2632 O O . SER A 1 337 ? -29.476 15.044 0.902 1.00 54.34 337 SER A O 1
ATOM 2634 N N . ASN A 1 338 ? -29.822 12.842 0.488 1.00 48.06 338 ASN A N 1
ATOM 2635 C CA . ASN A 1 338 ? -28.997 12.600 -0.738 1.00 48.06 338 ASN A CA 1
ATOM 2636 C C . ASN A 1 338 ? -27.810 11.612 -0.591 1.00 48.06 338 ASN A C 1
ATOM 2638 O O . ASN A 1 338 ? -26.713 11.879 -1.080 1.00 48.06 338 ASN A O 1
ATOM 2642 N N . TRP A 1 339 ? -28.000 10.425 -0.006 1.00 47.94 339 TRP A N 1
ATOM 2643 C CA . TRP A 1 339 ? -26.956 9.380 0.007 1.00 47.94 339 TRP A CA 1
ATOM 2644 C C . TRP A 1 339 ? -27.238 8.241 -0.992 1.00 47.94 339 TRP A C 1
ATOM 2646 O O . TRP A 1 339 ? -28.041 7.348 -0.726 1.00 47.94 339 TRP A O 1
ATOM 2656 N N . SER A 1 340 ? -26.551 8.231 -2.146 1.00 41.34 340 SER A N 1
ATOM 2657 C CA . SER A 1 340 ? -26.704 7.192 -3.188 1.00 41.34 340 SER A CA 1
ATOM 2658 C C . SER A 1 340 ? -25.649 6.070 -3.152 1.00 41.34 340 SER A C 1
ATOM 2660 O O . SER A 1 340 ? -25.850 5.051 -3.802 1.00 41.34 340 SER A O 1
ATOM 2662 N N . HIS A 1 341 ? -24.551 6.204 -2.393 1.00 41.34 341 HIS A N 1
ATOM 2663 C CA . HIS A 1 341 ? -23.399 5.275 -2.447 1.00 41.34 341 HIS A CA 1
ATOM 2664 C C . HIS A 1 341 ? -23.140 4.457 -1.157 1.00 41.34 341 HIS A C 1
ATOM 2666 O O . HIS A 1 341 ? -22.133 3.761 -1.066 1.00 41.34 341 HIS A O 1
ATOM 2672 N N . GLY A 1 342 ? -24.039 4.495 -0.161 1.00 43.84 342 GLY A N 1
ATOM 2673 C CA . GLY A 1 342 ? -23.818 3.879 1.166 1.00 43.84 342 GLY A CA 1
ATOM 2674 C C . GLY A 1 342 ? -24.814 2.801 1.618 1.00 43.84 342 GLY A C 1
ATOM 2675 O O . GLY A 1 342 ? -24.700 2.322 2.744 1.00 43.84 342 GLY A O 1
ATOM 2676 N N . LYS A 1 343 ? -25.788 2.402 0.785 1.00 44.09 343 LYS A N 1
ATOM 2677 C CA . LYS A 1 343 ? -26.908 1.532 1.212 1.00 44.09 343 LYS A CA 1
ATOM 2678 C C . LYS A 1 343 ? -26.486 0.165 1.783 1.00 44.09 343 LYS A C 1
ATOM 2680 O O . LYS A 1 343 ? -27.183 -0.346 2.650 1.00 44.09 343 LYS A O 1
ATOM 2685 N N . CYS A 1 344 ? -25.353 -0.409 1.361 1.00 41.12 344 CYS A N 1
ATOM 2686 C CA . CYS A 1 344 ? -24.923 -1.736 1.832 1.00 41.12 344 CYS A CA 1
ATOM 2687 C C . CYS A 1 344 ? -24.264 -1.744 3.223 1.00 41.12 344 CYS A C 1
ATOM 2689 O O . CYS A 1 344 ? -24.412 -2.727 3.938 1.00 41.12 344 CYS A O 1
ATOM 2691 N N . ALA A 1 345 ? -23.559 -0.683 3.637 1.00 42.16 345 ALA A N 1
ATOM 2692 C CA . ALA A 1 345 ? -22.873 -0.664 4.941 1.00 42.16 345 ALA A CA 1
ATOM 2693 C C . ALA A 1 345 ? -23.847 -0.438 6.111 1.00 42.16 345 ALA A C 1
ATOM 2695 O O . ALA A 1 345 ? -23.649 -0.943 7.211 1.00 42.16 345 ALA A O 1
ATOM 2696 N N . LEU A 1 346 ? -24.936 0.284 5.847 1.00 47.00 346 LEU A N 1
ATOM 2697 C CA . LEU A 1 346 ? -25.966 0.609 6.830 1.00 47.00 346 LEU A CA 1
ATOM 2698 C C . LEU A 1 346 ? -26.869 -0.579 7.177 1.00 47.00 346 LEU A C 1
ATOM 2700 O O . LEU A 1 346 ? -27.442 -0.596 8.261 1.00 47.00 346 LEU A O 1
ATOM 2704 N N . HIS A 1 347 ? -26.957 -1.599 6.317 1.00 47.22 347 HIS A N 1
ATOM 2705 C CA . HIS A 1 347 ? -27.814 -2.763 6.560 1.00 47.22 347 HIS A CA 1
ATOM 2706 C C . HIS A 1 347 ? -27.386 -3.584 7.794 1.00 47.22 347 HIS A C 1
ATOM 2708 O O . HIS A 1 347 ? -28.220 -4.279 8.370 1.00 47.22 347 HIS A O 1
ATOM 2714 N N . ASN A 1 348 ? -26.123 -3.451 8.226 1.00 45.28 348 ASN A N 1
ATOM 2715 C CA . ASN A 1 348 ? -25.586 -4.081 9.438 1.00 45.28 348 ASN A CA 1
ATOM 2716 C C . ASN A 1 348 ? -25.867 -3.281 10.725 1.00 45.28 348 ASN A C 1
ATOM 2718 O O . ASN A 1 348 ? -25.839 -3.860 11.804 1.00 45.28 348 ASN A O 1
ATOM 2722 N N . ILE A 1 349 ? -26.146 -1.974 10.621 1.00 48.56 349 ILE A N 1
ATOM 2723 C CA . ILE A 1 349 ? -26.531 -1.107 11.755 1.00 48.56 349 ILE A CA 1
ATOM 2724 C C . ILE A 1 349 ? -28.064 -1.007 11.887 1.00 48.56 349 ILE A C 1
ATOM 2726 O O . ILE A 1 349 ? -28.577 -0.775 12.976 1.00 48.56 349 ILE A O 1
ATOM 2730 N N . LEU A 1 350 ? -28.794 -1.205 10.785 1.00 46.72 350 LEU A N 1
ATOM 2731 C CA . LEU A 1 350 ? -30.249 -1.055 10.675 1.00 46.72 350 LEU A CA 1
ATOM 2732 C C . LEU A 1 350 ? -31.137 -2.287 10.992 1.00 46.72 350 LEU A C 1
ATOM 2734 O O . LEU A 1 350 ? -32.338 -2.154 10.772 1.00 46.72 350 LEU A O 1
ATOM 2738 N N . PRO A 1 351 ? -30.689 -3.479 11.456 1.00 39.81 351 PRO A N 1
ATOM 2739 C CA . PRO A 1 351 ? -31.637 -4.568 11.706 1.00 39.81 351 PRO A CA 1
ATOM 2740 C C . PRO A 1 351 ? -32.376 -4.446 13.057 1.00 39.81 351 PRO A C 1
ATOM 2742 O O . PRO A 1 351 ? -32.940 -5.441 13.509 1.00 39.81 351 PRO A O 1
ATOM 2745 N N . LEU A 1 352 ? -32.365 -3.269 13.701 1.00 41.28 352 LEU A N 1
ATOM 2746 C CA . LEU A 1 352 ? -33.135 -2.970 14.916 1.00 41.28 352 LEU A CA 1
ATOM 2747 C C . LEU A 1 352 ? -34.377 -2.138 14.601 1.00 41.28 352 LEU A C 1
ATOM 2749 O O . LEU A 1 352 ? -34.205 -1.021 14.064 1.00 41.28 352 LEU A O 1
#

Radius of gyration: 23.19 Å; chains: 1; bounding box: 59×43×66 Å

Organism: Aegilops tauschii subsp. strangulata (NCBI:txid200361)